Protein AF-A0A8J4BPS3-F1 (afdb_monomer)

Radius of gyration: 31.97 Å; Cα contacts (8 Å, |Δi|>4): 294; chains: 1; bounding box: 113×67×76 Å

Nearest PDB structures (foldseek):
  4ifa-assembly1_A  TM=9.259E-01  e=4.349E-03  Bacillus anthracis str. Ames
  4h0a-assembly2_B  TM=9.304E-01  e=3.229E-02  Staphylococcus aureus subsp. aureus Mu50

Mean predicted aligned error: 18.51 Å

Sequence (335 aa):
MIAAKKLSYRLPGEKDMGQLAKEAGYNWYSLSMNIAFGPRSARELLTLLFCNPGNRDLLFRCTVMDIGVASGEGFFTQVYGCNNKFLCNGCGNPSFLTTNNTPPSSIPNPSPLSLPSSPVLASSPSPQPPPPPSPPRRSPPPSLRPPSPAPPRPSPPSPPKPSPPQRSPPLPRAPPPQRSPPLPKPSPARPSPSSPKPPQRLPPLSPKPPRAPSPPPPQKYTCSSSNASAAAIMECVNAVRLNPALMSDTPCYASVVANITSPPRRPLIVNSNLMATAASHNHLMVSYNSASTQFPGEPGLGDRLMNNSYAFSFAMEQYAYGVKNAYDLIKWWFW

Solvent-accessible surface area (backbone atoms only — not comparable to full-atom values): 22303 Å² total; per-residue (Å²): 83,73,95,72,75,43,93,61,96,59,58,93,93,53,70,50,68,68,54,53,36,46,75,73,70,43,60,66,69,43,76,49,76,46,74,51,71,67,50,91,42,58,45,53,39,33,42,53,38,55,76,31,67,73,48,31,53,62,79,60,35,39,55,35,77,36,61,37,64,52,68,55,98,46,35,39,38,36,38,34,28,17,46,64,90,53,88,46,62,59,48,57,78,85,87,78,74,93,66,96,73,80,77,83,77,80,83,77,80,80,70,84,80,80,74,83,80,73,84,85,74,80,84,71,85,79,80,77,80,77,78,83,79,78,81,78,80,82,72,81,82,79,83,83,71,83,79,77,83,77,78,83,77,79,78,81,79,78,79,79,78,82,75,78,85,77,80,75,78,83,76,80,80,79,76,79,85,78,80,78,80,80,80,83,77,82,79,81,82,79,82,80,85,78,80,88,78,81,90,73,81,78,73,81,80,71,80,78,73,78,75,76,77,77,77,77,74,84,76,82,60,53,54,34,78,75,39,56,48,73,67,38,34,54,42,19,51,33,24,40,41,67,39,60,70,84,50,59,88,41,97,60,34,86,84,42,46,71,58,66,59,51,55,55,42,75,67,80,82,90,53,71,46,61,50,52,43,52,54,55,53,50,51,48,30,60,74,68,72,45,88,67,91,59,55,94,92,49,61,52,65,69,53,43,34,49,75,48,74,42,89,71,91,65,83,63,73,86,86,84,79,93,70,71,14,12,32,62,45,46,47,41,73,78,59

Organism: NCBI:txid51714

pLDDT: mean 71.58, std 14.27, range [29.25, 91.0]

Secondary structure (DSSP, 8-state):
-TTTT---SS-TTPPPHHHHHHHTT--EEEEEEEEEE--SSHHHHHHHHHHSHHHHHHHT-TT--EEEEEEETTEEEEEEEEETTS-----S-GGG-----PPPS---------PPPPP----PPPPPPPPPPPPPP-PPPP--PPPPPPPPPPPPPPPPPPPPPPPPPPPPPPPPPPPPPPPPPPPPPPPPPPPPPP-PPPPP-PPPPPPPPPPPP-------SS--SHHHHHHHHHHHHH-GGGGTTSTTGGGTHHHHHSSPPPPPPP-HHHHHHHHHHHHHHHHTTS--S--TTPPPHHHHHHHTT---S-------SS---HHHHHHHHH-

Foldseek 3Di:
DVVVPDDDCDDVPDDHPVVVCVV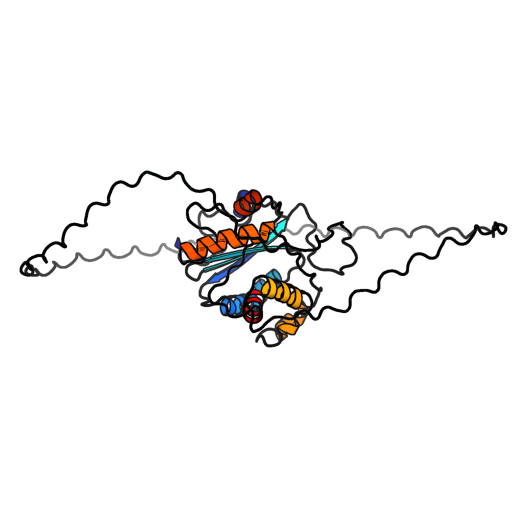VVAAFPDKDKDKDFDDPALLSVCCVLCVDPVSVCQVQPQQFPFKAWFDDPRMIMIMTTDGPVDRRGQADDPPPDPDDDDFDPDDPDDDDDDDPDDDDDDDDDDPDDDDDDDDDDDDDDDDDDDDDDDDDDDDDDDDDDDDDDDDDDDDDDDDDDDDDDDDDDDDDDDDDDDDDDDDDDDDPDDPDPPDDPDPPDPPQQDQDPAAADPVSLLSVLQNCLQPVCLLVPRPCCVVCVVSSVHPGGHRDRDDPLVVVLLVVVVVVCVVVVHDGQDDVVGDHPVVSSVVSVHDDSHDYDDDDPPDRGSSVVVNSVND

Structure (mmCIF, N/CA/C/O backbone):
data_AF-A0A8J4BPS3-F1
#
_entry.id   AF-A0A8J4BPS3-F1
#
loop_
_atom_site.group_PDB
_atom_site.id
_atom_site.type_symbol
_atom_site.label_atom_id
_atom_site.label_alt_id
_atom_site.label_comp_id
_atom_site.label_asym_id
_atom_site.label_entity_id
_atom_site.label_seq_id
_atom_site.pdbx_PDB_ins_code
_atom_site.Cartn_x
_atom_site.Cartn_y
_atom_site.Cartn_z
_atom_site.occupancy
_atom_site.B_iso_or_equiv
_atom_site.auth_seq_id
_atom_site.auth_comp_id
_atom_site.auth_asym_id
_atom_site.auth_atom_id
_atom_site.pdbx_PDB_model_num
ATOM 1 N N . MET A 1 1 ? -14.537 9.745 8.397 1.00 65.00 1 MET A N 1
ATOM 2 C CA . MET A 1 1 ? -15.417 9.149 7.352 1.00 65.00 1 MET A CA 1
ATOM 3 C C . MET A 1 1 ? -16.453 8.178 7.911 1.00 65.00 1 MET A C 1
ATOM 5 O O . MET A 1 1 ? -17.632 8.448 7.729 1.00 65.00 1 MET A O 1
ATOM 9 N N . ILE A 1 2 ? -16.042 7.119 8.623 1.00 76.31 2 ILE A N 1
ATOM 10 C CA . ILE A 1 2 ? -16.939 6.101 9.209 1.00 76.31 2 ILE A CA 1
ATOM 11 C C . ILE A 1 2 ? -18.021 6.726 10.107 1.00 76.31 2 ILE A C 1
ATOM 13 O O . ILE A 1 2 ? -19.205 6.648 9.792 1.00 76.31 2 ILE A O 1
ATOM 17 N N . ALA A 1 3 ? -17.617 7.459 11.152 1.00 81.44 3 ALA A N 1
ATOM 18 C CA . ALA A 1 3 ? -18.553 8.090 12.092 1.00 81.44 3 ALA A CA 1
ATOM 19 C C . ALA A 1 3 ? -19.541 9.061 11.413 1.00 81.44 3 ALA A C 1
ATOM 21 O O . ALA A 1 3 ? -20.697 9.167 11.809 1.00 81.44 3 ALA A O 1
ATOM 22 N N . ALA A 1 4 ? -19.094 9.745 10.357 1.00 76.19 4 ALA A N 1
ATOM 23 C CA . ALA A 1 4 ? -19.905 10.693 9.597 1.00 76.19 4 ALA A CA 1
ATOM 24 C C . ALA A 1 4 ? -20.709 10.044 8.456 1.00 76.19 4 ALA A C 1
ATOM 26 O O . ALA A 1 4 ? -21.451 10.749 7.775 1.00 76.19 4 ALA A O 1
ATOM 27 N N . LYS A 1 5 ? -20.518 8.739 8.198 1.00 81.44 5 LYS A N 1
ATOM 28 C CA . LYS A 1 5 ? -21.085 7.990 7.063 1.00 81.44 5 LYS A CA 1
ATOM 29 C C . LYS A 1 5 ? -20.961 8.735 5.728 1.00 81.44 5 LYS A C 1
ATOM 31 O O . LYS A 1 5 ? -21.883 8.758 4.917 1.00 81.44 5 LYS A O 1
ATOM 36 N N . LYS A 1 6 ? -19.815 9.385 5.514 1.00 77.69 6 LYS A N 1
ATOM 37 C CA . LYS A 1 6 ? -19.578 10.269 4.369 1.00 77.69 6 LYS A CA 1
ATOM 38 C C . LYS A 1 6 ? -18.176 10.062 3.815 1.00 77.69 6 LYS A C 1
ATOM 40 O O . LYS A 1 6 ? -17.198 10.136 4.561 1.00 77.69 6 LYS A O 1
ATOM 45 N N . LEU A 1 7 ? -18.096 9.851 2.502 1.00 75.44 7 LEU A N 1
ATOM 46 C CA . LEU A 1 7 ? -16.843 9.817 1.754 1.00 75.44 7 LEU A CA 1
ATOM 47 C C . LEU A 1 7 ? -16.392 11.261 1.493 1.00 75.44 7 LEU A C 1
ATOM 49 O O . LEU A 1 7 ? -17.089 12.023 0.825 1.00 75.44 7 LEU A O 1
ATOM 53 N N . SER A 1 8 ? -15.268 11.666 2.079 1.00 80.50 8 SER A N 1
ATOM 54 C CA . SER A 1 8 ? -14.693 12.999 1.886 1.00 80.50 8 SER A CA 1
ATOM 55 C C . SER A 1 8 ? -13.197 12.966 2.156 1.00 80.50 8 SER A C 1
ATOM 57 O O . SER A 1 8 ? -12.764 12.322 3.106 1.00 80.50 8 SER A O 1
ATOM 59 N N . TYR A 1 9 ? -12.425 13.721 1.375 1.00 74.88 9 TYR A N 1
ATOM 60 C CA . TYR A 1 9 ? -10.995 13.939 1.623 1.00 74.88 9 TYR A CA 1
ATOM 61 C C . TYR A 1 9 ? -10.732 14.769 2.889 1.00 74.88 9 TYR A C 1
ATOM 63 O O . TYR A 1 9 ? -9.619 14.771 3.405 1.00 74.88 9 TYR A O 1
ATOM 71 N N . ARG A 1 10 ? -11.756 15.486 3.370 1.00 84.00 10 ARG A N 1
ATOM 72 C CA . ARG A 1 10 ? -11.743 16.267 4.610 1.00 84.00 10 ARG A CA 1
ATOM 73 C C . ARG A 1 10 ? -13.169 16.473 5.112 1.00 84.00 10 ARG A C 1
ATOM 75 O O . ARG A 1 10 ? -14.022 16.934 4.347 1.00 84.00 10 ARG A O 1
ATOM 82 N N . LEU A 1 11 ? -13.463 16.141 6.363 1.00 82.94 11 LEU A N 1
ATOM 83 C CA . LEU A 1 11 ? -14.737 16.505 6.990 1.00 82.94 11 LEU A CA 1
ATOM 84 C C . LEU A 1 11 ? -14.635 17.877 7.688 1.00 82.94 11 LEU A C 1
ATOM 86 O O . LEU A 1 11 ? -13.532 18.351 7.972 1.00 82.94 11 LEU A O 1
ATOM 90 N N . PRO A 1 12 ? -15.766 18.560 7.950 1.00 85.44 12 PRO A N 1
ATOM 91 C CA . PRO A 1 12 ? -15.756 19.809 8.709 1.00 85.44 12 PRO A CA 1
ATOM 92 C C . PRO A 1 12 ? -15.066 19.635 10.067 1.00 85.44 12 PRO A C 1
ATOM 94 O O . PRO A 1 12 ? -15.383 18.708 10.806 1.00 85.44 12 PRO A O 1
ATOM 97 N N . GLY A 1 13 ? -14.121 20.523 10.382 1.00 84.75 13 GLY A N 1
ATOM 98 C CA . GLY A 1 13 ? -13.344 20.471 11.626 1.00 84.75 13 GLY A CA 1
ATOM 99 C C . GLY A 1 13 ? -12.171 19.482 11.629 1.00 84.75 13 GLY A C 1
ATOM 100 O O . GLY A 1 13 ? -11.366 19.528 12.554 1.00 84.75 13 GLY A O 1
ATOM 101 N N . GLU A 1 14 ? -12.013 18.635 10.604 1.00 80.62 14 GLU A N 1
ATOM 102 C CA . GLU A 1 14 ? -10.839 17.766 10.485 1.00 80.62 14 GLU A CA 1
ATOM 103 C C . GLU A 1 14 ? -9.612 18.537 9.978 1.00 80.62 14 GLU A C 1
ATOM 105 O O . GLU A 1 14 ? -9.698 19.473 9.161 1.00 80.62 14 GLU A O 1
ATOM 110 N N . LYS A 1 15 ? -8.451 18.088 10.461 1.00 84.25 15 LYS A N 1
ATOM 111 C CA . LYS A 1 15 ? -7.136 18.471 9.946 1.00 84.25 15 LYS A CA 1
ATOM 112 C C . LYS A 1 15 ? -7.018 18.049 8.485 1.00 84.25 15 LYS A C 1
ATOM 114 O O . LYS A 1 15 ? -7.583 17.033 8.080 1.00 84.25 15 LYS A O 1
ATOM 119 N N . ASP A 1 16 ? -6.314 18.837 7.681 1.00 85.75 16 ASP A N 1
ATOM 120 C CA . ASP A 1 16 ? -6.015 18.414 6.313 1.00 85.75 16 ASP A CA 1
ATOM 121 C C . ASP A 1 16 ? -4.964 17.290 6.290 1.00 85.75 16 ASP A C 1
ATOM 123 O O . ASP A 1 16 ? -4.275 17.019 7.274 1.00 85.75 16 ASP A O 1
ATOM 127 N N . MET A 1 17 ? -4.838 16.619 5.145 1.00 82.06 17 MET A N 1
ATOM 128 C CA . MET A 1 17 ? -3.912 15.497 4.967 1.00 82.06 17 MET A CA 1
ATOM 129 C C . MET A 1 17 ? -2.450 15.867 5.276 1.00 82.06 17 MET A C 1
ATOM 131 O O . MET A 1 17 ? -1.711 15.041 5.805 1.00 82.06 17 MET A O 1
ATOM 135 N N . GLY A 1 18 ? -2.027 17.099 4.980 1.00 80.75 18 GLY A N 1
ATOM 136 C CA . GLY A 1 18 ? -0.670 17.565 5.256 1.00 80.75 18 GLY A CA 1
ATOM 137 C C . GLY A 1 18 ? -0.407 17.750 6.750 1.00 80.75 18 GLY A C 1
ATOM 138 O O . GLY A 1 18 ? 0.675 17.408 7.231 1.00 80.75 18 GLY A O 1
ATOM 139 N N . GLN A 1 19 ? -1.403 18.243 7.488 1.00 85.19 19 GLN A N 1
ATOM 140 C CA . GLN A 1 19 ? -1.378 18.339 8.948 1.00 85.19 19 GLN A CA 1
ATOM 141 C C . GLN A 1 19 ? -1.373 16.955 9.605 1.00 85.19 19 GLN A C 1
ATOM 143 O O . GLN A 1 19 ? -0.550 16.715 10.485 1.00 85.19 19 GLN A O 1
ATOM 148 N N . LEU A 1 20 ? -2.221 16.032 9.137 1.00 85.12 20 LEU A N 1
ATOM 149 C CA . LEU A 1 20 ? -2.236 14.643 9.611 1.00 85.12 20 LEU A CA 1
ATOM 150 C C . LEU A 1 20 ? -0.878 13.963 9.389 1.00 85.12 20 LEU A C 1
ATOM 152 O O . LEU A 1 20 ? -0.346 13.327 10.295 1.00 85.12 20 LEU A O 1
ATOM 156 N N . ALA A 1 21 ? -0.279 14.155 8.212 1.00 81.94 21 ALA A N 1
ATOM 157 C CA . ALA A 1 21 ? 1.051 13.644 7.906 1.00 81.94 21 ALA A CA 1
ATOM 158 C C . ALA A 1 21 ? 2.127 14.243 8.827 1.00 81.94 21 ALA A C 1
ATOM 160 O O . ALA A 1 21 ? 2.946 13.507 9.373 1.00 81.94 21 ALA A O 1
ATOM 161 N N . LYS A 1 22 ? 2.101 15.562 9.056 1.00 84.00 22 LYS A N 1
ATOM 162 C CA . LYS A 1 22 ? 3.047 16.240 9.954 1.00 84.00 22 LYS A CA 1
ATOM 163 C C . LYS A 1 22 ? 2.949 15.726 11.393 1.00 84.00 22 LYS A C 1
ATOM 165 O O . LYS A 1 22 ? 3.976 15.541 12.037 1.00 84.00 22 LYS A O 1
ATOM 170 N N . GLU A 1 23 ? 1.740 15.493 11.894 1.00 83.12 23 GLU A N 1
ATOM 171 C CA . GLU A 1 23 ? 1.506 14.971 13.248 1.00 83.12 23 GLU A CA 1
ATOM 172 C C . GLU A 1 23 ? 1.934 13.518 13.408 1.00 83.12 23 GLU A C 1
ATOM 174 O O . GLU A 1 23 ? 2.452 13.148 14.456 1.00 83.12 23 GLU A O 1
ATOM 179 N N . ALA A 1 24 ? 1.817 12.726 12.344 1.00 81.06 24 ALA A N 1
ATOM 180 C CA . ALA A 1 24 ? 2.402 11.393 12.268 1.00 81.06 24 ALA A CA 1
ATOM 181 C C . ALA A 1 24 ? 3.940 11.410 12.104 1.00 81.06 24 ALA A C 1
ATOM 183 O O . ALA A 1 24 ? 4.548 10.363 11.894 1.00 81.06 24 ALA A O 1
ATOM 184 N N . GLY A 1 25 ? 4.582 12.585 12.156 1.00 85.94 25 GLY A N 1
ATOM 185 C CA . GLY A 1 25 ? 6.031 12.741 12.010 1.00 85.94 25 GLY A CA 1
ATOM 186 C C . GLY A 1 25 ? 6.540 12.645 10.567 1.00 85.94 25 GLY A C 1
ATOM 187 O O . GLY A 1 25 ? 7.749 12.553 10.347 1.00 85.94 25 GLY A O 1
ATOM 188 N N . TYR A 1 26 ? 5.656 12.682 9.568 1.00 71.75 26 TYR A N 1
ATOM 189 C CA . TYR A 1 26 ? 6.022 12.567 8.158 1.00 71.75 26 TYR A CA 1
ATOM 190 C C . TYR A 1 26 ? 6.334 13.945 7.555 1.00 71.75 26 TYR A C 1
ATOM 192 O O . TYR A 1 26 ? 5.456 14.792 7.387 1.00 71.75 26 TYR A O 1
ATOM 200 N N . ASN A 1 27 ? 7.606 14.176 7.217 1.00 82.12 27 ASN A N 1
ATOM 201 C CA . ASN A 1 27 ? 8.055 15.384 6.522 1.00 82.12 27 ASN A CA 1
ATOM 202 C C . ASN A 1 27 ? 7.996 15.169 5.004 1.00 82.12 27 ASN A C 1
ATOM 204 O O . ASN A 1 27 ? 8.828 14.454 4.444 1.00 82.12 27 ASN A O 1
ATOM 208 N N . TRP A 1 28 ? 7.020 15.781 4.341 1.00 83.75 28 TRP A N 1
ATOM 209 C CA . TRP A 1 28 ? 6.628 15.415 2.985 1.00 83.75 28 TRP A CA 1
ATOM 210 C C . TRP A 1 28 ? 6.907 16.497 1.942 1.00 83.75 28 TRP A C 1
ATOM 212 O O . TRP A 1 28 ? 6.698 17.684 2.180 1.00 83.75 28 TRP A O 1
ATOM 222 N N . TYR A 1 29 ? 7.341 16.044 0.768 1.00 84.62 29 TYR A N 1
ATOM 223 C CA . TYR A 1 29 ? 7.471 16.820 -0.463 1.00 84.62 29 TYR A CA 1
ATOM 224 C C . TYR A 1 29 ? 6.186 16.771 -1.289 1.00 84.62 29 TYR A C 1
ATOM 226 O O . TYR A 1 29 ? 5.708 17.785 -1.788 1.00 84.62 29 TYR A O 1
ATOM 234 N N . SER A 1 30 ? 5.587 15.582 -1.400 1.00 85.06 30 SER A N 1
ATOM 235 C CA . SER A 1 30 ? 4.302 15.391 -2.070 1.00 85.06 30 SER A CA 1
ATOM 236 C C . SER A 1 30 ? 3.442 14.404 -1.302 1.00 85.06 30 SER A C 1
ATOM 238 O O . SER A 1 30 ? 3.958 13.393 -0.828 1.00 85.06 30 SER A O 1
ATOM 240 N N . LEU A 1 31 ? 2.138 14.666 -1.246 1.00 85.69 31 LEU A N 1
ATOM 241 C CA . LEU A 1 31 ? 1.135 13.748 -0.721 1.00 85.69 31 LEU A CA 1
ATOM 242 C C . LEU A 1 31 ? -0.016 13.607 -1.715 1.00 85.69 31 LEU A C 1
ATOM 244 O O . LEU A 1 31 ? -0.351 14.541 -2.444 1.00 85.69 31 LEU A O 1
ATOM 248 N N . SER A 1 32 ? -0.645 12.443 -1.753 1.00 85.19 32 SER A N 1
ATOM 249 C CA . SER A 1 32 ? -1.859 12.199 -2.535 1.00 85.19 32 SER A CA 1
ATOM 250 C C . SER A 1 32 ? -2.715 11.142 -1.854 1.00 85.19 32 SER A C 1
ATOM 252 O O . SER A 1 32 ? -2.207 10.403 -1.024 1.00 85.19 32 SER A O 1
ATOM 254 N N . MET A 1 33 ? -4.006 11.060 -2.171 1.00 85.44 33 MET A N 1
ATOM 255 C CA . MET A 1 33 ? -4.899 10.100 -1.525 1.00 85.44 33 MET A CA 1
ATOM 256 C C . MET A 1 33 ? -5.967 9.585 -2.492 1.00 85.44 33 MET A C 1
ATOM 258 O O . MET A 1 33 ? -6.498 10.342 -3.299 1.00 85.44 33 MET A O 1
ATOM 262 N N . ASN A 1 34 ? -6.307 8.312 -2.351 1.00 83.12 34 ASN A N 1
ATOM 263 C CA . ASN A 1 34 ? -7.464 7.636 -2.911 1.00 83.12 34 ASN A CA 1
ATOM 264 C C . ASN A 1 34 ? -8.410 7.287 -1.758 1.00 83.12 34 ASN A C 1
ATOM 266 O O . ASN A 1 34 ? -7.965 6.807 -0.719 1.00 83.12 34 ASN A O 1
ATOM 270 N N . ILE A 1 35 ? -9.711 7.504 -1.930 1.00 79.69 35 ILE A N 1
ATOM 271 C CA . ILE A 1 35 ? -10.734 7.046 -0.983 1.00 79.69 35 ILE A CA 1
ATOM 272 C C . ILE A 1 35 ? -11.832 6.309 -1.743 1.00 79.69 35 ILE A C 1
ATOM 274 O O . ILE A 1 35 ? -12.162 6.677 -2.870 1.00 79.69 35 ILE A O 1
ATOM 278 N N . ALA A 1 36 ? -12.410 5.278 -1.136 1.00 77.19 36 ALA A N 1
ATOM 279 C CA . ALA A 1 36 ? -13.527 4.537 -1.711 1.00 77.19 36 ALA A CA 1
ATOM 280 C C . ALA A 1 36 ? -14.506 4.075 -0.627 1.00 77.19 36 ALA A C 1
ATOM 282 O O . ALA A 1 36 ? -14.147 3.942 0.542 1.00 77.19 36 ALA A O 1
ATOM 283 N N . PHE A 1 37 ? -15.751 3.823 -1.028 1.00 82.88 37 PHE A N 1
ATOM 284 C CA . PHE A 1 37 ? -16.784 3.237 -0.180 1.00 82.88 37 PHE A CA 1
ATOM 285 C C . PHE A 1 37 ? -17.583 2.199 -0.964 1.00 82.88 37 PHE A C 1
ATOM 287 O O . PHE A 1 37 ? -17.939 2.450 -2.114 1.00 82.88 37 PHE A O 1
ATOM 294 N N . GLY A 1 38 ? -17.876 1.055 -0.344 1.00 70.25 38 GLY A N 1
ATOM 295 C CA . GLY A 1 38 ? -18.734 0.019 -0.922 1.00 70.25 38 GLY A CA 1
ATOM 296 C C . GLY A 1 38 ? -18.061 -1.227 -1.519 1.00 70.25 38 GLY A C 1
ATOM 297 O O . GLY A 1 38 ? -18.768 -2.233 -1.598 1.00 70.25 38 GLY A O 1
ATOM 298 N N . PRO A 1 39 ? -16.758 -1.252 -1.884 1.00 77.06 39 PRO A N 1
ATOM 299 C CA . PRO A 1 39 ? -16.119 -2.493 -2.302 1.00 77.06 39 PRO A CA 1
ATOM 300 C C . PRO A 1 39 ? -16.255 -3.597 -1.253 1.00 77.06 39 PRO A C 1
ATOM 302 O O . PRO A 1 39 ? -15.916 -3.409 -0.085 1.00 77.06 39 PRO A O 1
ATOM 305 N N . ARG A 1 40 ? -16.738 -4.765 -1.673 1.00 73.88 40 ARG A N 1
ATOM 306 C CA . ARG A 1 40 ? -16.957 -5.940 -0.809 1.00 73.88 40 ARG A CA 1
ATOM 307 C C . ARG A 1 40 ? -15.740 -6.851 -0.731 1.00 73.88 40 ARG A C 1
ATOM 309 O O . ARG A 1 40 ? -15.706 -7.807 0.035 1.00 73.88 40 ARG A O 1
ATOM 316 N N . SER A 1 41 ? -14.746 -6.561 -1.555 1.00 63.25 41 SER A N 1
ATOM 317 C CA . SER A 1 41 ? -13.451 -7.216 -1.603 1.00 63.25 41 SER A CA 1
ATOM 318 C C . SER A 1 41 ? -12.435 -6.185 -2.066 1.00 63.25 41 SER A C 1
ATOM 320 O O . SER A 1 41 ? -12.793 -5.257 -2.798 1.00 63.25 41 SER A O 1
ATOM 322 N N . ALA A 1 42 ? -11.157 -6.342 -1.721 1.00 57.25 42 ALA A N 1
ATOM 323 C CA . ALA A 1 42 ? -10.181 -5.425 -2.309 1.00 57.25 42 ALA A CA 1
ATOM 324 C C . ALA A 1 42 ? -9.956 -5.675 -3.823 1.00 57.25 42 ALA A C 1
ATOM 326 O O . ALA A 1 42 ? -9.447 -4.782 -4.475 1.00 57.25 42 ALA A O 1
ATOM 327 N N . ARG A 1 43 ? -10.431 -6.794 -4.415 1.00 55.66 43 ARG A N 1
ATOM 328 C CA . ARG A 1 43 ? -10.474 -6.960 -5.883 1.00 55.66 43 ARG A CA 1
ATOM 329 C C . ARG A 1 43 ? -11.417 -5.935 -6.498 1.00 55.66 43 ARG A C 1
ATOM 331 O O . ARG A 1 43 ? -11.088 -5.292 -7.483 1.00 55.66 43 ARG A O 1
ATOM 338 N N . GLU A 1 44 ? -12.593 -5.766 -5.903 1.00 65.81 44 GLU A N 1
ATOM 339 C CA . GLU A 1 44 ? -13.552 -4.743 -6.322 1.00 65.81 44 GLU A CA 1
ATOM 340 C C . GLU A 1 44 ? -13.006 -3.328 -6.068 1.00 65.81 44 GLU A C 1
ATOM 342 O O . GLU A 1 44 ? -13.157 -2.454 -6.919 1.00 65.81 44 GLU A O 1
ATOM 347 N N . LEU A 1 45 ? -12.300 -3.115 -4.947 1.00 74.06 45 LEU A N 1
ATOM 348 C CA . LEU A 1 45 ? -11.644 -1.839 -4.637 1.00 74.06 45 LEU A CA 1
ATOM 349 C C . LEU A 1 45 ? -10.578 -1.498 -5.672 1.00 74.06 45 LEU A C 1
ATOM 351 O O . LEU A 1 45 ? -10.581 -0.394 -6.200 1.00 74.06 45 LEU A O 1
ATOM 355 N N . LEU A 1 46 ? -9.657 -2.416 -5.949 1.00 67.44 46 LEU A N 1
ATOM 356 C CA . LEU A 1 46 ? -8.570 -2.175 -6.882 1.00 67.44 46 LEU A CA 1
ATOM 357 C C . LEU A 1 46 ? -9.083 -2.099 -8.304 1.00 67.44 46 LEU A C 1
ATOM 359 O O . LEU A 1 46 ? -8.701 -1.168 -8.994 1.00 67.44 46 LEU A O 1
ATOM 363 N N . THR A 1 47 ? -10.054 -2.920 -8.705 1.00 71.94 47 THR A N 1
ATOM 364 C CA . THR A 1 47 ? -10.751 -2.722 -9.984 1.00 71.94 47 THR A CA 1
ATOM 365 C C . THR A 1 47 ? -11.299 -1.290 -10.083 1.00 71.94 47 THR A C 1
ATOM 367 O O . THR A 1 47 ? -11.095 -0.632 -11.102 1.00 71.94 47 THR A O 1
ATOM 370 N N . LEU A 1 48 ? -11.906 -0.756 -9.016 1.00 74.00 48 LEU A N 1
ATOM 371 C CA . LEU A 1 48 ? -12.422 0.617 -8.966 1.00 74.00 48 LEU A CA 1
ATOM 372 C C . LEU A 1 48 ? -11.310 1.681 -9.009 1.00 74.00 48 LEU A C 1
ATOM 374 O O . LEU A 1 48 ? -11.413 2.648 -9.765 1.00 74.00 48 LEU A O 1
ATOM 378 N N . LEU A 1 49 ? -10.240 1.521 -8.226 1.00 76.88 49 LEU A N 1
ATOM 379 C CA . LEU A 1 49 ? -9.107 2.454 -8.195 1.00 76.88 49 LEU A CA 1
ATOM 380 C C . LEU A 1 49 ? -8.306 2.423 -9.498 1.00 76.88 49 LEU A C 1
ATOM 382 O O . LEU A 1 49 ? -7.782 3.429 -9.948 1.00 76.88 49 LEU A O 1
ATOM 386 N N . PHE A 1 50 ? -8.223 1.274 -10.133 1.00 70.69 50 PHE A N 1
ATOM 387 C CA . PHE A 1 50 ? -7.349 1.050 -11.263 1.00 70.69 50 PHE A CA 1
ATOM 388 C C . PHE A 1 50 ? -8.012 1.367 -12.601 1.00 70.69 50 PHE A C 1
ATOM 390 O O . PHE A 1 50 ? -7.381 1.913 -13.509 1.00 70.69 50 PHE A O 1
ATOM 397 N N . CYS A 1 51 ? -9.309 1.073 -12.721 1.00 75.81 51 CYS A N 1
ATOM 398 C CA . CYS A 1 51 ? -10.096 1.490 -13.879 1.00 75.81 51 CYS A CA 1
ATOM 399 C C . CYS A 1 51 ? -10.376 3.001 -13.868 1.00 75.81 51 CYS A C 1
ATOM 401 O O . CYS A 1 51 ? -10.797 3.548 -14.885 1.00 75.81 51 CYS A O 1
ATOM 403 N N . ASN A 1 52 ? -10.118 3.691 -12.750 1.00 79.12 52 ASN A N 1
ATOM 404 C CA . ASN A 1 52 ? -10.175 5.144 -12.661 1.00 79.12 52 ASN A CA 1
ATOM 405 C C . ASN A 1 52 ? -8.799 5.767 -12.992 1.00 79.12 52 ASN A C 1
ATOM 407 O O . ASN A 1 52 ? -7.841 5.543 -12.251 1.00 79.12 52 ASN A O 1
ATOM 411 N N . PRO A 1 53 ? -8.674 6.588 -14.053 1.00 78.06 53 PRO A N 1
ATOM 412 C CA . PRO A 1 53 ? -7.387 7.153 -14.463 1.00 78.06 53 PRO A CA 1
ATOM 413 C C . PRO A 1 53 ? -6.668 7.969 -13.380 1.00 78.06 53 PRO A C 1
ATOM 415 O O . PRO A 1 53 ? -5.462 7.820 -13.223 1.00 78.06 53 PRO A O 1
ATOM 418 N 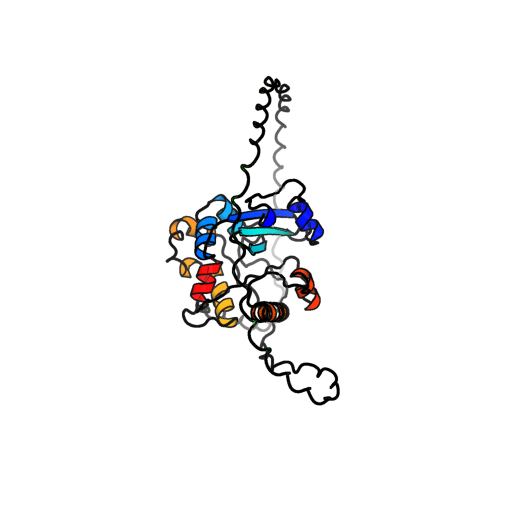N . GLY A 1 54 ? -7.385 8.787 -12.600 1.00 77.38 54 GLY A N 1
ATOM 419 C CA . GLY A 1 54 ? -6.770 9.628 -11.564 1.00 77.38 54 GLY A CA 1
ATOM 420 C C . GLY A 1 54 ? -6.188 8.810 -10.411 1.00 77.38 54 GLY A C 1
ATOM 421 O O . GLY A 1 54 ? -5.066 9.051 -9.971 1.00 77.38 54 GLY A O 1
ATOM 422 N N . ASN A 1 55 ? -6.923 7.791 -9.973 1.00 81.00 55 ASN A N 1
ATOM 423 C CA . ASN A 1 55 ? -6.473 6.869 -8.933 1.00 81.00 55 ASN A CA 1
ATOM 424 C C . ASN A 1 55 ? -5.324 5.969 -9.435 1.00 81.00 55 ASN A C 1
ATOM 426 O O . ASN A 1 55 ? -4.365 5.722 -8.700 1.00 81.00 55 ASN A O 1
ATOM 430 N N . ARG A 1 56 ? -5.376 5.530 -10.700 1.00 83.69 56 ARG A N 1
ATOM 431 C CA . ARG A 1 56 ? -4.303 4.775 -11.364 1.00 83.69 56 ARG A CA 1
ATOM 432 C C . ARG A 1 56 ? -3.015 5.581 -11.484 1.00 83.69 56 ARG A C 1
ATOM 434 O O . ARG A 1 56 ? -1.942 5.056 -11.200 1.00 83.69 56 ARG A O 1
ATOM 441 N N . ASP A 1 57 ? -3.101 6.849 -11.866 1.00 82.75 57 ASP A N 1
ATOM 442 C CA . ASP A 1 57 ? -1.927 7.718 -11.962 1.00 82.75 57 ASP A CA 1
ATOM 443 C C . ASP A 1 57 ? -1.213 7.862 -10.618 1.00 82.75 57 ASP A C 1
ATOM 445 O O . ASP A 1 57 ? 0.004 8.019 -10.595 1.00 82.75 57 ASP A O 1
ATOM 449 N N . LEU A 1 58 ? -1.946 7.785 -9.503 1.00 81.44 58 LEU A N 1
ATOM 450 C CA . LEU A 1 58 ? -1.369 7.751 -8.160 1.00 81.44 58 LEU A CA 1
ATOM 451 C C . LEU A 1 58 ? -0.702 6.409 -7.842 1.00 81.44 58 LEU A C 1
ATOM 453 O O . LEU A 1 58 ? 0.424 6.411 -7.349 1.00 81.44 58 LEU A O 1
ATOM 457 N N . LEU A 1 59 ? -1.337 5.285 -8.197 1.00 79.06 59 LEU A N 1
ATOM 458 C CA . LEU A 1 59 ? -0.783 3.933 -8.019 1.00 79.06 59 LEU A CA 1
ATOM 459 C C . LEU A 1 59 ? 0.572 3.737 -8.719 1.00 79.06 59 LEU A C 1
ATOM 461 O O . LEU A 1 59 ? 1.420 3.005 -8.209 1.00 79.06 59 LEU A O 1
ATOM 465 N N . PHE A 1 60 ? 0.794 4.392 -9.863 1.00 79.69 60 PHE A N 1
ATOM 466 C CA . PHE A 1 60 ? 1.999 4.199 -10.686 1.00 79.69 60 PHE A CA 1
ATOM 467 C C . PHE A 1 60 ? 2.934 5.407 -10.748 1.00 79.69 60 PHE A C 1
ATOM 469 O O . PHE A 1 60 ? 3.906 5.391 -11.517 1.00 79.69 60 PHE A O 1
ATOM 476 N N . ARG A 1 61 ? 2.685 6.450 -9.950 1.00 82.81 61 ARG A N 1
ATOM 477 C CA . ARG A 1 61 ? 3.462 7.688 -10.036 1.00 82.81 61 ARG A CA 1
ATOM 478 C C . ARG A 1 61 ? 4.932 7.457 -9.687 1.00 82.81 61 ARG A C 1
ATOM 480 O O . ARG A 1 61 ? 5.276 6.822 -8.701 1.00 82.81 61 ARG A O 1
ATOM 487 N N . CYS A 1 62 ? 5.822 8.053 -10.469 1.00 83.12 62 CYS A N 1
ATOM 488 C CA . CYS A 1 62 ? 7.265 8.010 -10.225 1.00 83.12 62 CYS A CA 1
ATOM 489 C C . CYS A 1 62 ? 7.710 8.775 -8.984 1.00 83.12 62 CYS A C 1
ATOM 491 O O . CYS A 1 62 ? 8.723 8.448 -8.373 1.00 83.12 62 CYS A O 1
ATOM 493 N N . THR A 1 63 ? 6.961 9.819 -8.647 1.00 80.56 63 THR A N 1
ATOM 494 C CA . THR A 1 63 ? 7.293 10.746 -7.569 1.00 80.56 63 THR A CA 1
ATOM 495 C C . THR A 1 63 ? 6.798 10.271 -6.217 1.00 80.56 63 THR A C 1
ATOM 497 O O . THR A 1 63 ? 6.981 10.989 -5.246 1.00 80.56 63 THR A O 1
ATOM 500 N N . VAL A 1 64 ? 6.146 9.110 -6.140 1.00 78.62 64 VAL A N 1
ATOM 501 C CA . VAL A 1 64 ? 5.772 8.504 -4.866 1.00 78.62 64 VAL A CA 1
ATOM 502 C C . VAL A 1 64 ? 6.664 7.294 -4.650 1.00 78.62 64 VAL A C 1
ATOM 504 O O . VAL A 1 64 ? 6.865 6.473 -5.543 1.00 78.62 64 VAL A O 1
ATOM 507 N N . MET A 1 65 ? 7.260 7.228 -3.471 1.00 77.12 65 MET A N 1
ATOM 508 C CA . MET A 1 65 ? 8.009 6.055 -3.012 1.00 77.12 65 MET A CA 1
ATOM 509 C C . MET A 1 65 ? 7.290 5.344 -1.869 1.00 77.12 65 MET A C 1
ATOM 511 O O . MET A 1 65 ? 7.606 4.200 -1.549 1.00 77.12 65 MET A O 1
ATOM 515 N N . ASP A 1 66 ? 6.288 6.027 -1.325 1.00 73.00 66 ASP A N 1
ATOM 516 C CA . ASP A 1 66 ? 5.634 5.738 -0.072 1.00 73.00 66 ASP A CA 1
ATOM 517 C C . ASP A 1 66 ? 4.124 5.627 -0.329 1.00 73.00 66 ASP A C 1
ATOM 519 O O . ASP A 1 66 ? 3.566 6.405 -1.107 1.00 73.00 66 ASP A O 1
ATOM 523 N N . ILE A 1 67 ? 3.446 4.669 0.300 1.00 78.69 67 ILE A N 1
ATOM 524 C CA . ILE A 1 67 ? 1.996 4.462 0.162 1.00 78.69 67 ILE A CA 1
ATOM 525 C C . ILE A 1 67 ? 1.416 3.852 1.441 1.00 78.69 67 ILE A C 1
ATOM 527 O O . ILE A 1 67 ? 1.902 2.815 1.842 1.00 78.69 67 ILE A O 1
ATOM 531 N N . GLY A 1 68 ? 0.404 4.446 2.082 1.00 74.12 68 GLY A N 1
ATOM 532 C CA . GLY A 1 68 ? -0.345 3.969 3.258 1.00 74.12 68 GLY A CA 1
ATOM 533 C C . GLY A 1 68 ? -1.762 3.501 2.893 1.00 74.12 68 GLY A C 1
ATOM 534 O O . GLY A 1 68 ? -2.361 4.103 2.011 1.00 74.12 68 GLY A O 1
ATOM 535 N N . VAL A 1 69 ? -2.339 2.484 3.551 1.00 74.12 69 VAL A N 1
ATOM 536 C CA . VAL A 1 69 ? -3.746 2.056 3.335 1.00 74.12 69 VAL A CA 1
ATOM 537 C C . VAL A 1 69 ? -4.468 1.866 4.671 1.00 74.12 69 VAL A C 1
ATOM 539 O O . VAL A 1 69 ? -3.864 1.403 5.630 1.00 74.12 69 VAL A O 1
ATOM 542 N N . ALA A 1 70 ? -5.759 2.194 4.732 1.00 71.94 70 ALA A N 1
ATOM 543 C CA . ALA A 1 70 ? -6.650 1.867 5.845 1.00 71.94 70 ALA A CA 1
ATOM 544 C C . ALA A 1 70 ? -8.043 1.470 5.330 1.00 71.94 70 ALA A C 1
ATOM 546 O O . ALA A 1 70 ? -8.492 1.967 4.293 1.00 71.94 70 ALA A O 1
ATOM 547 N N . SER A 1 71 ? -8.751 0.609 6.066 1.00 77.06 71 SER A N 1
ATOM 548 C CA . SER A 1 71 ? -10.133 0.225 5.750 1.00 77.06 71 SER A CA 1
ATOM 549 C C . SER A 1 71 ? -10.973 -0.048 6.996 1.00 77.06 71 SER A C 1
ATOM 551 O O . SER A 1 71 ? -10.445 -0.550 7.984 1.00 77.06 71 SER A O 1
ATOM 553 N N . GLY A 1 72 ? -12.281 0.203 6.930 1.00 71.69 72 GLY A N 1
ATOM 554 C CA . GLY A 1 72 ? -13.235 -0.131 7.994 1.00 71.69 72 GLY A CA 1
ATOM 555 C C . GLY A 1 72 ? -14.671 0.226 7.609 1.00 71.69 72 GLY A C 1
ATOM 556 O O . GLY A 1 72 ? -14.891 1.219 6.923 1.00 71.69 72 GLY A O 1
ATOM 557 N N . GLU A 1 73 ? -15.651 -0.591 8.006 1.00 79.44 73 GLU A N 1
ATOM 558 C CA . GLU A 1 73 ? -17.084 -0.401 7.685 1.00 79.44 73 GLU A CA 1
ATOM 559 C C . GLU A 1 73 ? -17.373 -0.135 6.189 1.00 79.44 73 GLU A C 1
ATOM 561 O O . GLU A 1 73 ? -18.225 0.674 5.826 1.00 79.44 73 GLU A O 1
ATOM 566 N N . GLY A 1 74 ? -16.626 -0.793 5.297 1.00 70.56 74 GLY A N 1
ATOM 567 C CA . GLY A 1 74 ? -16.753 -0.610 3.847 1.00 70.56 74 GLY A CA 1
ATOM 568 C C . GLY A 1 74 ? -16.133 0.682 3.300 1.00 70.56 74 GLY A C 1
ATOM 569 O O . GLY A 1 74 ? -16.242 0.925 2.100 1.00 70.56 74 GLY A O 1
ATOM 570 N N . PHE A 1 75 ? -15.479 1.494 4.138 1.00 76.06 75 PHE A N 1
ATOM 571 C CA . PHE A 1 75 ? -14.636 2.617 3.724 1.00 76.06 75 PHE A CA 1
ATOM 572 C C . PHE A 1 75 ? -13.194 2.166 3.513 1.00 76.06 75 PHE A C 1
ATOM 574 O O . PHE A 1 75 ? -12.684 1.323 4.250 1.00 76.06 75 PHE A O 1
ATOM 581 N N . PHE A 1 76 ? -12.530 2.790 2.547 1.00 80.88 76 PHE A N 1
ATOM 582 C CA . PHE A 1 76 ? -11.137 2.552 2.195 1.00 80.88 76 PHE A CA 1
ATOM 583 C C . PHE A 1 76 ? -10.420 3.877 1.957 1.00 80.88 76 PHE A C 1
ATOM 585 O O . PHE A 1 76 ? -10.978 4.787 1.341 1.00 80.88 76 PHE A O 1
ATOM 592 N N . THR A 1 77 ? -9.169 3.950 2.397 1.00 78.81 77 THR A N 1
ATOM 593 C CA . THR A 1 77 ? -8.270 5.090 2.212 1.00 78.81 77 THR A CA 1
ATOM 594 C C . THR A 1 77 ? -6.904 4.575 1.784 1.00 78.81 77 THR A C 1
ATOM 596 O O . THR A 1 77 ? -6.377 3.668 2.412 1.00 78.81 77 THR A O 1
ATOM 599 N N . GLN A 1 78 ? -6.314 5.165 0.753 1.00 84.06 78 GLN A N 1
ATOM 600 C CA . GLN A 1 78 ? -4.957 4.921 0.267 1.00 84.06 78 GLN A CA 1
ATOM 601 C C . GLN A 1 78 ? -4.239 6.271 0.200 1.00 84.06 78 GLN A C 1
ATOM 603 O O . GLN A 1 78 ? -4.716 7.148 -0.497 1.00 84.06 78 GLN A O 1
ATOM 608 N N . VAL A 1 79 ? -3.131 6.484 0.900 1.00 82.56 79 VAL A N 1
ATOM 609 C CA . VAL A 1 79 ? -2.345 7.732 0.880 1.00 82.56 79 VAL A CA 1
ATOM 610 C C . VAL A 1 79 ? -1.011 7.450 0.202 1.00 82.56 79 VAL A C 1
ATOM 612 O O . VAL A 1 79 ? -0.423 6.425 0.478 1.00 82.56 79 VAL A O 1
ATOM 615 N N . TYR A 1 80 ? -0.497 8.328 -0.646 1.00 85.69 80 TYR A N 1
ATOM 616 C CA . TYR A 1 80 ? 0.811 8.216 -1.292 1.00 85.69 80 TYR A CA 1
ATOM 617 C C . TYR A 1 80 ? 1.688 9.383 -0.868 1.00 85.69 80 TYR A C 1
ATOM 619 O O . TYR A 1 80 ? 1.180 10.489 -0.680 1.00 85.69 80 TYR A O 1
ATOM 627 N N . GLY A 1 81 ? 2.992 9.153 -0.752 1.00 86.12 81 GLY A N 1
ATOM 628 C CA . GLY A 1 81 ? 3.930 10.130 -0.224 1.00 86.12 81 GLY A CA 1
ATOM 629 C C . GLY A 1 81 ? 5.281 10.165 -0.933 1.00 86.12 81 GLY A C 1
ATOM 630 O O . GLY A 1 81 ? 5.715 9.216 -1.593 1.00 86.12 81 GLY A O 1
ATOM 631 N N . CYS A 1 82 ? 5.945 11.301 -0.767 1.00 87.62 82 CYS A N 1
ATOM 632 C CA . CYS A 1 82 ? 7.370 11.474 -0.978 1.00 87.62 82 CYS A CA 1
ATOM 633 C C . CYS A 1 82 ? 7.947 12.243 0.202 1.00 87.62 82 CYS A C 1
ATOM 635 O O . CYS A 1 82 ? 7.442 13.318 0.525 1.00 87.62 82 CYS A O 1
ATOM 637 N N . ASN A 1 83 ? 9.007 11.734 0.821 1.00 79.81 83 ASN A N 1
ATOM 638 C CA . ASN A 1 83 ? 9.670 12.416 1.926 1.00 79.81 83 ASN A CA 1
ATOM 639 C C . ASN A 1 83 ? 10.603 13.532 1.416 1.00 79.81 83 ASN A C 1
ATOM 641 O O . ASN A 1 83 ? 11.362 13.324 0.474 1.00 79.81 83 ASN A O 1
ATOM 645 N N . ASN A 1 84 ? 10.622 14.687 2.090 1.00 76.88 84 ASN A N 1
ATOM 646 C CA . ASN A 1 84 ? 11.498 15.827 1.764 1.00 76.88 84 ASN A CA 1
ATOM 647 C C . ASN A 1 84 ? 13.004 15.514 1.813 1.00 76.88 84 ASN A C 1
ATOM 649 O O . ASN A 1 84 ? 13.811 16.297 1.317 1.00 76.88 84 ASN A O 1
ATOM 653 N N . LYS A 1 85 ? 13.406 14.400 2.434 1.00 68.62 85 LYS A N 1
ATOM 654 C CA . LYS A 1 85 ? 14.815 14.004 2.564 1.00 68.62 85 LYS A CA 1
ATOM 655 C C . LYS A 1 85 ? 15.368 13.249 1.352 1.00 68.62 85 LYS A C 1
ATOM 657 O O . LYS A 1 85 ? 16.581 13.069 1.279 1.00 68.62 85 LYS A O 1
ATOM 662 N N . PHE A 1 86 ? 14.523 12.816 0.415 1.00 67.00 86 PHE A N 1
ATOM 663 C CA . PHE A 1 86 ? 14.943 12.024 -0.740 1.00 67.00 86 PHE A CA 1
ATOM 664 C C . PHE A 1 86 ? 14.344 12.568 -2.037 1.00 67.00 86 PHE A C 1
ATOM 666 O O . PHE A 1 86 ? 13.195 12.998 -2.079 1.00 67.00 86 PHE A O 1
ATOM 673 N N . LEU A 1 87 ? 15.112 12.502 -3.127 1.00 72.00 87 LEU A N 1
ATOM 674 C CA . LEU A 1 87 ? 14.548 12.660 -4.464 1.00 72.00 87 LEU A CA 1
ATOM 675 C C . LEU A 1 87 ? 13.716 11.415 -4.767 1.00 72.00 87 LEU A C 1
ATOM 677 O O . LEU A 1 87 ? 14.268 10.347 -5.041 1.00 72.00 87 LEU A O 1
ATOM 681 N N . CYS A 1 88 ? 12.393 11.545 -4.706 1.00 76.06 88 CYS A N 1
ATOM 682 C CA . CYS A 1 88 ? 11.503 10.443 -5.036 1.00 76.06 88 CYS A CA 1
ATOM 683 C C . CYS A 1 88 ? 11.495 10.224 -6.538 1.00 76.06 88 CYS A C 1
ATOM 685 O O . CYS A 1 88 ? 10.780 10.890 -7.286 1.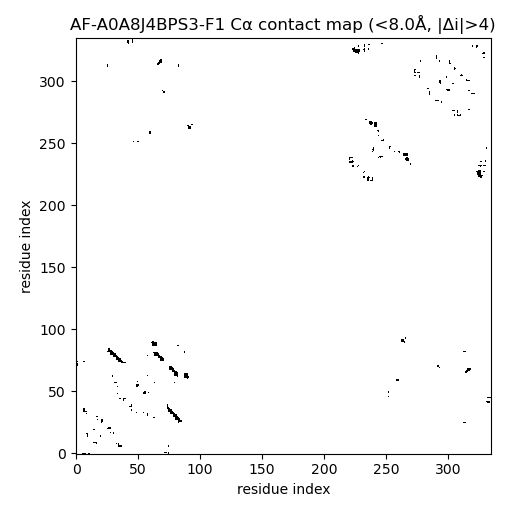00 76.06 88 CYS A O 1
ATOM 687 N N . ASN A 1 89 ? 12.323 9.280 -6.967 1.00 79.06 89 ASN A N 1
ATOM 688 C CA . ASN A 1 89 ? 12.295 8.766 -8.315 1.00 79.06 89 ASN A CA 1
ATOM 689 C C . ASN A 1 89 ? 12.166 7.244 -8.274 1.00 79.06 89 ASN A C 1
ATOM 691 O O . ASN A 1 89 ? 13.136 6.506 -8.437 1.00 79.06 89 ASN A O 1
ATOM 695 N N . GLY A 1 90 ? 10.936 6.767 -8.081 1.00 70.38 90 GLY A N 1
ATOM 696 C CA . GLY A 1 90 ? 10.576 5.352 -8.191 1.00 70.38 90 GLY A CA 1
ATOM 697 C C . GLY A 1 90 ? 10.691 4.795 -9.618 1.00 70.38 90 GLY A C 1
ATOM 698 O O . GLY A 1 90 ? 10.271 3.666 -9.877 1.00 70.38 90 GLY A O 1
ATOM 699 N N . CYS A 1 91 ? 11.226 5.585 -10.551 1.00 78.50 91 CYS A N 1
ATOM 700 C CA . CYS A 1 91 ? 11.222 5.370 -11.984 1.00 78.50 91 CYS A CA 1
ATOM 701 C C . CYS A 1 91 ? 12.623 5.530 -12.592 1.00 78.50 91 CYS A C 1
ATOM 703 O O . CYS A 1 91 ? 13.215 6.600 -12.555 1.00 78.50 91 CYS A O 1
ATOM 705 N N . GLY A 1 92 ? 13.165 4.486 -13.219 1.00 65.31 92 GLY A N 1
ATOM 706 C CA . GLY A 1 92 ? 14.420 4.602 -13.967 1.00 65.31 92 GLY A CA 1
ATOM 707 C C . GLY A 1 92 ? 15.241 3.319 -14.014 1.00 65.31 92 GLY A C 1
ATOM 708 O O . GLY A 1 92 ? 14.948 2.344 -13.322 1.00 65.31 92 GLY A O 1
ATOM 709 N N . ASN A 1 93 ? 16.287 3.331 -14.845 1.00 50.38 93 ASN A N 1
ATOM 710 C CA . ASN A 1 93 ? 17.172 2.184 -15.039 1.00 50.38 93 ASN A CA 1
ATOM 711 C C . ASN A 1 93 ? 17.907 1.793 -13.739 1.00 50.38 93 ASN A C 1
ATOM 713 O O . ASN A 1 93 ? 18.276 2.661 -12.940 1.00 50.38 93 ASN A O 1
ATOM 717 N N . PRO A 1 94 ? 18.169 0.491 -13.513 1.00 53.28 94 PRO A N 1
ATOM 718 C CA . PRO A 1 94 ? 18.805 0.001 -12.294 1.00 53.28 94 PRO A CA 1
ATOM 719 C C . PRO A 1 94 ? 20.230 0.535 -12.026 1.00 53.28 94 PRO A C 1
ATOM 721 O O . PRO A 1 94 ? 20.744 0.386 -10.920 1.00 53.28 94 PRO A O 1
ATOM 724 N N . SER A 1 95 ? 20.856 1.199 -12.997 1.00 43.19 95 SER A N 1
ATOM 725 C CA . SER A 1 95 ? 22.309 1.384 -13.062 1.00 43.19 95 SER A CA 1
ATOM 726 C C . SER A 1 95 ? 22.938 2.445 -12.145 1.00 43.19 95 SER A C 1
ATOM 728 O O . SER A 1 95 ? 24.151 2.592 -12.198 1.00 43.19 95 SER A O 1
ATOM 730 N N . PHE A 1 96 ? 22.187 3.185 -11.317 1.00 43.44 96 PHE A N 1
ATOM 731 C CA . PHE A 1 96 ? 22.747 4.345 -10.586 1.00 43.44 96 PHE A CA 1
ATOM 732 C C . PHE A 1 96 ? 22.543 4.398 -9.064 1.00 43.44 96 PHE A C 1
ATOM 734 O O . PHE A 1 96 ? 22.760 5.443 -8.463 1.00 43.44 96 PHE A O 1
ATOM 741 N N . LEU A 1 97 ? 22.195 3.292 -8.399 1.00 44.12 97 LEU A N 1
ATOM 742 C CA . LEU A 1 97 ? 22.208 3.261 -6.926 1.00 44.12 97 LEU A CA 1
ATOM 743 C C . LEU A 1 97 ? 23.146 2.172 -6.415 1.00 44.12 97 LEU A C 1
ATOM 745 O O . LEU A 1 97 ? 22.718 1.117 -5.956 1.00 44.12 97 LEU A O 1
ATOM 749 N N . THR A 1 98 ? 24.441 2.461 -6.514 1.00 36.19 98 THR A N 1
ATOM 750 C CA . THR A 1 98 ? 25.505 1.813 -5.746 1.00 36.19 98 THR A CA 1
ATOM 751 C C . THR A 1 98 ? 25.540 2.465 -4.363 1.00 36.19 98 THR A C 1
ATOM 753 O O . THR A 1 98 ? 26.375 3.317 -4.077 1.00 36.19 98 THR A O 1
ATOM 756 N N . THR A 1 99 ? 24.597 2.114 -3.495 1.00 40.69 99 THR A N 1
ATOM 757 C CA . THR A 1 99 ? 24.795 2.265 -2.051 1.00 40.69 99 THR A CA 1
ATOM 758 C C . THR A 1 99 ? 24.832 0.866 -1.451 1.00 40.69 99 THR A C 1
ATOM 760 O O . THR A 1 99 ? 23.931 0.057 -1.659 1.00 40.69 99 THR A O 1
ATOM 763 N N . ASN A 1 100 ? 25.959 0.563 -0.804 1.00 33.69 100 ASN A N 1
ATOM 764 C CA . ASN A 1 100 ? 26.338 -0.725 -0.229 1.00 33.69 100 ASN A CA 1
ATOM 765 C C . ASN A 1 100 ? 25.308 -1.248 0.782 1.00 33.69 100 ASN A C 1
ATOM 767 O O . ASN A 1 100 ? 25.479 -1.070 1.982 1.00 33.69 100 ASN A O 1
ATOM 771 N N . ASN A 1 101 ? 24.282 -1.946 0.311 1.00 37.44 101 ASN A N 1
ATOM 772 C CA . ASN A 1 101 ? 23.466 -2.812 1.151 1.00 37.44 101 ASN A CA 1
ATOM 773 C C . ASN A 1 101 ? 23.632 -4.247 0.656 1.00 37.44 101 ASN A C 1
ATOM 775 O O . ASN A 1 101 ? 22.873 -4.736 -0.179 1.00 37.44 101 ASN A O 1
ATOM 779 N N . THR A 1 102 ? 24.680 -4.901 1.154 1.00 30.03 102 THR A N 1
ATOM 780 C CA . THR A 1 102 ? 24.894 -6.342 1.014 1.00 30.03 102 THR A CA 1
ATOM 781 C C . THR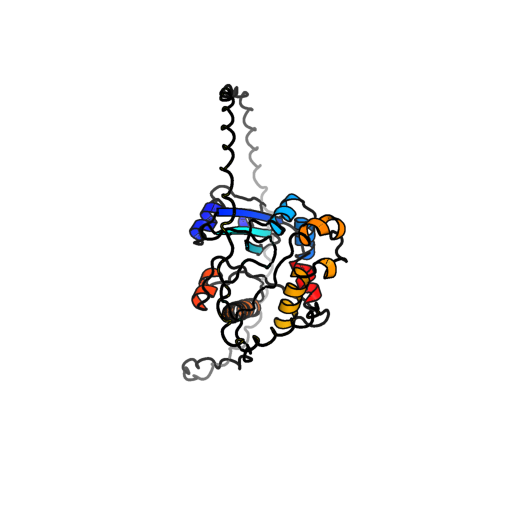 A 1 102 ? 23.729 -7.072 1.695 1.00 30.03 102 THR A C 1
ATOM 783 O O . THR A 1 102 ? 23.515 -6.858 2.890 1.00 30.03 102 THR A O 1
ATOM 786 N N . PRO A 1 103 ? 22.959 -7.920 0.993 1.00 34.22 103 PRO A N 1
ATOM 787 C CA . PRO A 1 103 ? 21.938 -8.741 1.635 1.00 34.22 103 PRO A CA 1
ATOM 788 C C . PRO A 1 103 ? 22.620 -9.748 2.575 1.00 34.22 103 PRO A C 1
ATOM 790 O O . PRO A 1 103 ? 23.568 -10.410 2.139 1.00 34.22 103 PRO A O 1
ATOM 793 N N . PRO A 1 104 ? 22.175 -9.914 3.833 1.00 32.91 104 PRO A N 1
ATOM 794 C CA . PRO A 1 104 ? 22.675 -10.996 4.665 1.00 32.91 104 PRO A CA 1
ATOM 795 C C . PRO A 1 104 ? 22.264 -12.333 4.035 1.00 32.91 104 PRO A C 1
ATOM 797 O O . PRO A 1 104 ? 21.085 -12.606 3.807 1.00 32.91 104 PRO A O 1
ATOM 800 N N . SER A 1 105 ? 23.264 -13.152 3.711 1.00 31.66 105 SER A N 1
ATOM 801 C CA . SER A 1 105 ? 23.060 -14.552 3.344 1.00 31.66 105 SER A CA 1
ATOM 802 C C . SER A 1 105 ? 22.594 -15.332 4.573 1.00 31.66 105 SER A C 1
ATOM 804 O O . SER A 1 105 ? 23.072 -15.086 5.678 1.00 31.66 105 SER A O 1
ATOM 806 N N . SER A 1 106 ? 21.683 -16.285 4.349 1.00 31.59 106 SER A N 1
ATOM 807 C CA . SER A 1 106 ? 21.072 -17.204 5.326 1.00 31.59 106 SER A CA 1
ATOM 808 C C . SER A 1 106 ? 20.247 -16.548 6.444 1.00 31.59 106 SER A C 1
ATOM 810 O O . SER A 1 106 ? 20.769 -16.079 7.449 1.00 31.59 106 SER A O 1
ATOM 812 N N . ILE A 1 107 ? 18.920 -16.594 6.281 1.00 34.66 107 ILE A N 1
ATOM 813 C CA . ILE A 1 107 ? 17.944 -16.356 7.350 1.00 34.66 107 ILE A CA 1
ATOM 814 C C . ILE A 1 107 ? 17.890 -17.636 8.204 1.00 34.66 107 ILE A C 1
ATOM 816 O O . ILE A 1 107 ? 17.471 -18.671 7.679 1.00 34.66 107 ILE A O 1
ATOM 820 N N . PRO A 1 108 ? 18.298 -17.624 9.485 1.00 29.25 108 PRO A N 1
ATOM 821 C CA . PRO A 1 108 ? 17.977 -18.719 10.386 1.00 29.25 108 PRO A CA 1
ATOM 822 C C . PRO A 1 108 ? 16.461 -18.754 10.606 1.00 29.25 108 PRO A C 1
ATOM 824 O O . PRO A 1 108 ? 15.836 -17.734 10.894 1.00 29.25 108 PRO A O 1
ATOM 827 N N . ASN A 1 109 ? 15.874 -19.940 10.449 1.00 32.66 109 ASN A N 1
ATOM 828 C CA . ASN A 1 109 ? 14.502 -20.224 10.854 1.00 32.66 109 ASN A CA 1
ATOM 829 C C . ASN A 1 109 ? 14.366 -19.873 12.350 1.00 32.66 109 ASN A C 1
ATOM 831 O O . ASN A 1 109 ? 15.104 -20.458 13.148 1.00 32.66 109 ASN A O 1
ATOM 835 N N . PRO A 1 110 ? 13.516 -18.913 12.759 1.00 33.41 110 PRO A N 1
ATOM 836 C CA . PRO A 1 110 ? 13.390 -18.579 14.167 1.00 33.41 110 PRO A CA 1
ATOM 837 C C . PRO A 1 110 ? 12.737 -19.758 14.891 1.00 33.41 110 PRO A C 1
ATOM 839 O O . PRO A 1 110 ? 11.557 -20.051 14.698 1.00 33.41 110 PRO A O 1
ATOM 842 N N . SER A 1 111 ? 13.519 -20.443 15.726 1.00 35.56 111 SER A N 1
ATOM 843 C CA . SER A 1 111 ? 12.976 -21.306 16.772 1.00 35.56 111 SER A CA 1
ATOM 844 C C . SER A 1 111 ? 11.965 -20.507 17.606 1.00 35.56 111 SER A C 1
ATOM 846 O O . SER A 1 111 ? 12.182 -19.310 17.826 1.00 35.56 111 SER A O 1
ATOM 848 N N . PRO A 1 112 ? 10.868 -21.131 18.067 1.00 32.84 112 PRO A N 1
ATOM 849 C CA . PRO A 1 112 ? 9.855 -20.450 18.864 1.00 32.84 112 PRO A CA 1
ATOM 850 C C . PRO A 1 112 ? 10.512 -19.784 20.076 1.00 32.84 112 PRO A C 1
ATOM 852 O O . PRO A 1 112 ? 11.189 -20.447 20.862 1.00 32.84 112 PRO A O 1
ATOM 855 N N . LEU A 1 113 ? 10.341 -18.465 20.204 1.00 31.08 113 LEU A N 1
ATOM 856 C CA . LEU A 1 113 ? 10.751 -17.735 21.398 1.00 31.08 113 LEU A CA 1
ATOM 857 C C . LEU A 1 113 ? 9.978 -18.294 22.597 1.00 31.08 113 LEU A C 1
ATOM 859 O O . LEU A 1 113 ? 8.764 -18.117 22.705 1.00 31.08 113 LEU A O 1
ATOM 863 N N . SER A 1 114 ? 10.696 -18.946 23.506 1.00 33.53 114 SER A N 1
ATOM 864 C CA . SER A 1 114 ? 10.219 -19.248 24.850 1.00 33.53 114 SER A CA 1
ATOM 865 C C . SER A 1 114 ? 9.956 -17.928 25.581 1.00 33.53 114 SER A C 1
ATOM 867 O O . SER A 1 114 ? 10.882 -17.164 25.851 1.00 33.53 114 SER A O 1
ATOM 869 N N . LEU A 1 115 ? 8.687 -17.643 25.868 1.00 40.97 115 LEU A N 1
ATOM 870 C CA . LEU A 1 115 ? 8.262 -16.513 26.695 1.00 40.97 115 LEU A CA 1
ATOM 871 C C . LEU A 1 115 ? 8.849 -16.625 28.118 1.00 40.97 115 LEU A C 1
ATOM 873 O O . LEU A 1 115 ? 8.964 -17.739 28.636 1.00 40.97 115 LEU A O 1
ATOM 877 N N . PRO A 1 116 ? 9.168 -15.505 28.794 1.00 34.84 116 PRO A N 1
ATOM 878 C CA . PRO A 1 116 ? 9.433 -15.515 30.225 1.00 34.84 116 PRO A CA 1
ATOM 879 C C . PRO A 1 116 ? 8.156 -15.905 30.980 1.00 34.84 116 PRO A C 1
ATOM 881 O O . PRO A 1 116 ? 7.114 -15.258 30.855 1.00 34.84 116 PRO A O 1
ATOM 884 N N . SER A 1 117 ? 8.251 -16.979 31.763 1.00 35.25 117 SER A N 1
ATOM 885 C CA . SER A 1 117 ? 7.208 -17.441 32.673 1.00 35.25 117 SER A CA 1
ATOM 886 C C . SER A 1 117 ? 6.774 -16.303 33.594 1.00 35.25 117 SER A C 1
ATOM 888 O O . SER A 1 117 ? 7.575 -15.769 34.362 1.00 35.25 117 SER A O 1
ATOM 890 N N . SER A 1 118 ? 5.497 -15.929 33.527 1.00 40.84 118 SER A N 1
ATOM 891 C CA . SER A 1 118 ? 4.881 -15.070 34.539 1.00 40.84 118 SER A CA 1
ATOM 892 C C . SER A 1 118 ? 5.009 -15.722 35.927 1.00 40.84 118 SER A C 1
ATOM 894 O O . SER A 1 118 ? 4.977 -16.953 36.019 1.00 40.84 118 SER A O 1
ATOM 896 N N . PRO A 1 119 ? 5.163 -14.938 37.010 1.00 44.53 119 PRO A N 1
ATOM 897 C CA . PRO A 1 119 ? 5.290 -15.488 38.352 1.00 44.53 119 PRO A CA 1
ATOM 898 C C . PRO A 1 119 ? 4.045 -16.301 38.714 1.00 44.53 119 PRO A C 1
ATOM 900 O O . PRO A 1 119 ? 2.909 -15.845 38.572 1.00 44.53 119 PRO A O 1
ATOM 903 N N . VAL A 1 120 ? 4.296 -17.526 39.170 1.00 39.88 120 VAL A N 1
ATOM 904 C CA . VAL A 1 120 ? 3.302 -18.485 39.647 1.00 39.88 120 VAL A CA 1
ATOM 905 C C . VAL A 1 120 ? 2.600 -17.887 40.866 1.00 39.88 120 VAL A C 1
ATOM 907 O O . VAL A 1 120 ? 3.148 -17.861 41.966 1.00 39.88 120 VAL A O 1
ATOM 910 N N . LEU A 1 121 ? 1.379 -17.394 40.670 1.00 40.44 121 LEU A N 1
ATOM 911 C CA . LEU A 1 121 ? 0.439 -17.156 41.759 1.00 40.44 121 LEU A CA 1
ATOM 912 C C . LEU A 1 121 ? -0.036 -18.522 42.260 1.00 40.44 121 LEU A C 1
ATOM 914 O O . LEU A 1 121 ? -0.614 -19.308 41.508 1.00 40.44 121 LEU A O 1
ATOM 918 N N . ALA A 1 122 ? 0.273 -18.802 43.526 1.00 39.62 122 ALA A N 1
ATOM 919 C CA . ALA A 1 122 ? -0.107 -20.016 44.228 1.00 39.62 122 ALA A CA 1
ATOM 920 C C . ALA A 1 122 ? -1.604 -20.310 44.046 1.00 39.62 122 ALA A C 1
ATOM 922 O O . ALA A 1 122 ? -2.465 -19.459 44.273 1.00 39.62 122 ALA A O 1
ATOM 923 N N . SER A 1 123 ? -1.894 -21.531 43.608 1.00 35.88 123 SER A N 1
ATOM 924 C CA . SER A 1 123 ? -3.239 -22.025 43.352 1.00 35.88 123 SER A CA 1
ATOM 925 C C . SER A 1 123 ? -3.995 -22.217 44.668 1.00 35.88 123 SER A C 1
ATOM 927 O O . SER A 1 123 ? -3.790 -23.202 45.373 1.00 35.88 123 SER A O 1
ATOM 929 N N . SER A 1 124 ? -4.900 -21.292 44.983 1.00 50.53 124 SER A N 1
ATOM 930 C CA . SER A 1 124 ? -6.018 -21.578 45.885 1.00 50.53 124 SER A CA 1
ATOM 931 C C . SER A 1 124 ? -7.025 -22.497 45.178 1.00 50.53 124 SER A C 1
ATOM 933 O O . SER A 1 124 ? -7.259 -22.325 43.976 1.00 50.53 124 SER A O 1
ATOM 935 N N . PRO A 1 125 ? -7.638 -23.467 45.881 1.00 57.00 125 PRO A N 1
ATOM 936 C CA . PRO A 1 125 ? -8.655 -24.336 45.301 1.00 57.00 125 PRO A CA 1
ATOM 937 C C . PRO A 1 125 ? -9.841 -23.506 44.797 1.00 57.00 125 PRO A C 1
ATOM 939 O O . PRO A 1 125 ? -10.372 -22.653 45.510 1.00 57.00 125 PRO A O 1
ATOM 942 N N . SER A 1 126 ? -10.236 -23.749 43.545 1.00 49.06 126 SER A N 1
ATOM 943 C CA . SER A 1 126 ? -11.386 -23.090 42.924 1.00 49.06 126 SER A CA 1
ATOM 944 C C . SER A 1 126 ? -12.675 -23.446 43.676 1.00 49.06 126 SER A C 1
ATOM 946 O O . SER A 1 126 ? -12.955 -24.635 43.845 1.00 49.06 126 SER A O 1
ATOM 948 N N . PRO A 1 127 ? -13.483 -22.460 44.105 1.00 57.28 127 PRO A N 1
ATOM 949 C CA . PRO A 1 127 ? -14.815 -22.723 44.626 1.00 57.28 127 PRO A CA 1
ATOM 950 C C . PRO A 1 127 ? -15.695 -23.317 43.523 1.00 57.28 127 PRO A C 1
ATOM 952 O O . PRO A 1 127 ? -15.733 -22.838 42.389 1.00 57.28 127 PRO A O 1
ATOM 955 N N . GLN A 1 128 ? -16.389 -24.393 43.879 1.00 65.25 128 GLN A N 1
ATOM 956 C CA . GLN A 1 128 ? -17.347 -25.083 43.031 1.00 65.25 128 GLN A CA 1
ATOM 957 C C . GLN A 1 128 ? -18.449 -24.095 42.594 1.00 65.25 128 GLN A C 1
ATOM 959 O O . GLN A 1 128 ? -18.961 -23.356 43.441 1.00 65.25 128 GLN A O 1
ATOM 964 N N . PRO A 1 129 ? -18.809 -24.036 41.299 1.00 65.31 129 PRO A N 1
ATOM 965 C CA . PRO A 1 129 ? -19.835 -23.116 40.830 1.00 65.31 129 PRO A CA 1
ATOM 966 C C . PRO A 1 129 ? -21.180 -23.439 41.500 1.00 65.31 129 PRO A C 1
ATOM 968 O O . PRO A 1 129 ? -21.546 -24.616 41.591 1.00 65.31 129 PRO A O 1
ATOM 971 N N . PRO A 1 130 ? -21.923 -22.423 41.978 1.00 75.88 130 PRO A N 1
ATOM 972 C CA . PRO A 1 130 ? -23.240 -22.637 42.554 1.00 75.88 130 PRO A CA 1
ATOM 973 C C . PRO A 1 130 ? -24.198 -23.223 41.504 1.00 75.88 130 PRO A C 1
ATOM 975 O O . PRO A 1 130 ? -24.054 -22.943 40.308 1.00 75.88 130 PRO A O 1
ATOM 978 N N . PRO A 1 131 ? -25.181 -24.034 41.932 1.00 77.94 131 PRO A N 1
ATOM 979 C CA . PRO A 1 131 ? -26.169 -24.602 41.028 1.00 77.94 131 PRO A CA 1
ATOM 980 C C . PRO A 1 131 ? -26.940 -23.495 40.291 1.00 77.94 131 PRO A C 1
ATOM 982 O O . PRO A 1 131 ? -27.171 -22.419 40.854 1.00 77.94 131 PRO A O 1
ATOM 985 N N . PRO A 1 132 ? -27.348 -23.744 39.034 1.00 69.31 132 PRO A N 1
ATOM 986 C CA . PRO A 1 132 ? -28.085 -22.770 38.245 1.00 69.31 132 PRO A CA 1
ATOM 987 C C . PRO A 1 132 ? -29.398 -22.390 38.951 1.00 69.31 132 PRO A C 1
ATOM 989 O O . PRO A 1 132 ? -30.106 -23.274 39.442 1.00 69.31 132 PRO A O 1
ATOM 992 N N . PRO A 1 133 ? -29.743 -21.091 39.012 1.00 70.81 133 PRO A N 1
ATOM 993 C CA . PRO A 1 133 ? -30.973 -20.642 39.644 1.00 70.81 133 PRO A CA 1
ATOM 994 C C . PRO A 1 133 ? -32.196 -21.175 38.894 1.00 70.81 133 PRO A C 1
ATOM 996 O O . PRO A 1 133 ? -32.240 -21.198 37.661 1.00 70.81 133 PRO A O 1
ATOM 999 N N . SER A 1 134 ? -33.205 -21.583 39.663 1.00 71.69 134 SER A N 1
ATOM 1000 C CA . SER A 1 134 ? -34.501 -22.030 39.159 1.00 71.69 134 SER A CA 1
ATOM 1001 C C . SER A 1 134 ? -35.118 -20.999 38.202 1.00 71.69 134 SER A C 1
ATOM 1003 O O . SER A 1 134 ? -35.019 -19.794 38.456 1.00 71.69 134 SER A O 1
ATOM 1005 N N . PRO A 1 135 ? -35.791 -21.439 37.122 1.00 68.56 135 PRO A N 1
ATOM 1006 C CA . PRO A 1 135 ? -36.404 -20.534 36.162 1.00 68.56 135 PRO A CA 1
ATOM 1007 C C . PRO A 1 135 ? -37.445 -19.636 36.853 1.00 68.56 135 PRO A C 1
ATOM 1009 O O . PRO A 1 135 ? -38.275 -20.136 37.622 1.00 68.56 135 PRO A O 1
ATOM 1012 N N . PRO A 1 136 ? -37.431 -18.316 36.595 1.00 67.62 136 PRO A N 1
ATOM 1013 C CA . PRO A 1 136 ? -38.363 -17.396 37.220 1.00 67.62 136 PRO A CA 1
ATOM 1014 C C . PRO A 1 136 ? -39.802 -17.719 36.806 1.00 67.62 136 PRO A C 1
ATOM 1016 O O . PRO A 1 136 ? -40.122 -17.929 35.632 1.00 67.62 136 PRO A O 1
ATOM 1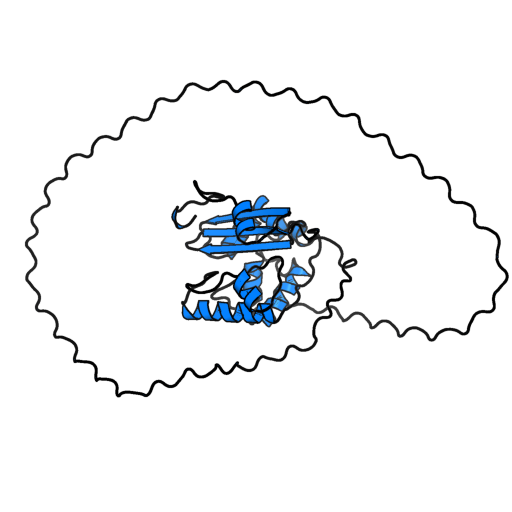019 N N . ARG A 1 137 ? -40.677 -17.753 37.812 1.00 66.12 137 ARG A N 1
ATOM 1020 C CA . ARG A 1 137 ? -42.122 -17.940 37.675 1.00 66.12 137 ARG A CA 1
ATOM 1021 C C . ARG A 1 137 ? -42.667 -16.833 36.768 1.00 66.12 137 ARG A C 1
ATOM 1023 O O . ARG A 1 137 ? -42.488 -15.655 37.061 1.00 66.12 137 ARG A O 1
ATOM 1030 N N . ARG A 1 138 ? -43.302 -17.212 35.653 1.00 57.72 138 ARG A N 1
ATOM 1031 C CA . ARG A 1 138 ? -43.891 -16.270 34.690 1.00 57.72 138 ARG A CA 1
ATOM 1032 C C . ARG A 1 138 ? -44.950 -15.412 35.384 1.00 57.72 138 ARG A C 1
ATOM 1034 O O . ARG A 1 138 ? -45.993 -15.925 35.785 1.00 57.72 138 ARG A O 1
ATOM 1041 N N . SER A 1 139 ? -44.678 -14.119 35.502 1.00 65.62 139 SER A N 1
ATOM 1042 C CA . SER A 1 139 ? -45.680 -13.113 35.846 1.00 65.62 139 SER A CA 1
ATOM 1043 C C . SER A 1 139 ? -46.708 -12.993 34.711 1.00 65.62 139 SER A C 1
ATOM 1045 O O . SER A 1 139 ? -46.330 -13.128 33.542 1.00 65.62 139 SER A O 1
ATOM 1047 N N . PRO A 1 140 ? -47.993 -12.746 35.018 1.00 70.69 140 PRO A N 1
ATOM 1048 C CA . PRO A 1 140 ? -49.006 -12.511 33.998 1.00 70.69 140 PRO A CA 1
ATOM 1049 C C . PRO A 1 140 ? -48.675 -11.252 33.175 1.00 70.69 140 PRO A C 1
ATOM 1051 O O . PRO A 1 140 ? -48.074 -10.310 33.702 1.00 70.69 140 PRO A O 1
ATOM 1054 N N . PRO A 1 141 ? -49.042 -11.230 31.882 1.00 65.50 141 PRO A N 1
ATOM 1055 C CA . PRO A 1 141 ? -48.735 -10.118 30.995 1.00 65.50 141 PRO A CA 1
ATOM 1056 C C . PRO A 1 141 ? -49.451 -8.838 31.460 1.00 65.50 141 PRO A C 1
ATOM 1058 O O . PRO A 1 141 ? -50.627 -8.895 31.830 1.00 65.50 141 PRO A O 1
ATOM 1061 N N . PRO A 1 142 ? -48.776 -7.676 31.439 1.00 63.09 142 PRO A N 1
ATOM 1062 C CA . PRO A 1 142 ? -49.417 -6.408 31.740 1.00 63.09 142 PRO A CA 1
ATOM 1063 C C . PRO A 1 142 ? -50.450 -6.073 30.660 1.00 63.09 142 PRO A C 1
ATOM 1065 O O . PRO A 1 142 ? -50.186 -6.178 29.462 1.00 63.09 142 PRO A O 1
A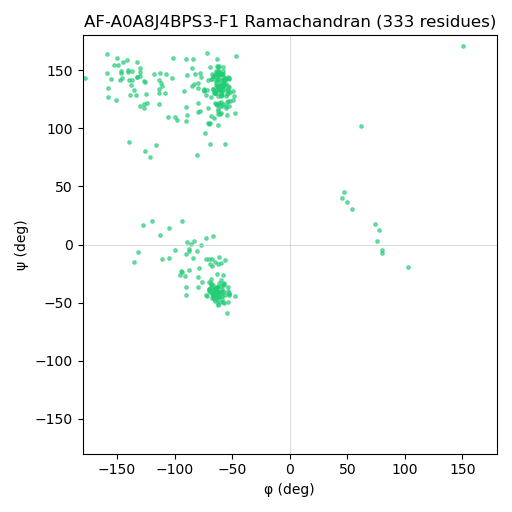TOM 1068 N N . SER A 1 143 ? -51.635 -5.664 31.109 1.00 64.25 143 SER A N 1
ATOM 1069 C CA . SER A 1 143 ? -52.728 -5.219 30.250 1.00 64.25 143 SER A CA 1
ATOM 1070 C C . SER A 1 143 ? -52.291 -3.976 29.466 1.00 64.25 143 SER A C 1
ATOM 1072 O O . SER A 1 143 ? -51.992 -2.932 30.051 1.00 64.25 143 SER A O 1
ATOM 1074 N N . LEU A 1 144 ? -52.194 -4.108 28.142 1.00 55.84 144 LEU A N 1
ATOM 1075 C CA . LEU A 1 144 ? -51.768 -3.044 27.237 1.00 55.84 144 LEU A CA 1
ATOM 1076 C C . LEU A 1 144 ? -52.844 -1.956 27.181 1.00 55.84 144 LEU A C 1
ATOM 1078 O O . LEU A 1 144 ? -53.886 -2.114 26.547 1.00 55.84 144 LEU A O 1
ATOM 1082 N N . ARG A 1 145 ? -52.578 -0.828 27.843 1.00 67.81 145 ARG A N 1
ATOM 1083 C CA . ARG A 1 145 ? -53.358 0.398 27.667 1.00 67.81 145 ARG A CA 1
ATOM 1084 C C . ARG A 1 145 ? -52.980 1.029 26.316 1.00 67.81 145 ARG A C 1
ATOM 1086 O O . ARG A 1 145 ? -51.784 1.126 26.033 1.00 67.81 145 ARG A O 1
ATOM 1093 N N . PRO A 1 146 ? -53.947 1.464 25.488 1.00 69.88 146 PRO A N 1
ATOM 1094 C CA . PRO A 1 146 ? -53.650 2.132 24.224 1.00 69.88 146 PRO A CA 1
ATOM 1095 C C . PRO A 1 146 ? -52.815 3.401 24.464 1.00 69.88 146 PRO A C 1
ATOM 1097 O O . PRO A 1 146 ? -53.137 4.161 25.384 1.00 69.88 146 PRO A O 1
ATOM 1100 N N . PRO A 1 147 ? -51.757 3.653 23.675 1.00 65.62 147 PRO A N 1
ATOM 1101 C CA . PRO A 1 147 ? -50.996 4.889 23.781 1.00 65.62 147 PRO A CA 1
ATOM 1102 C C . PRO A 1 147 ? -51.862 6.081 23.354 1.00 65.62 147 PRO A C 1
ATOM 1104 O O . PRO A 1 147 ? -52.535 6.036 22.322 1.00 65.62 147 PRO A O 1
ATOM 1107 N N . SER A 1 148 ? -51.834 7.152 24.150 1.00 72.69 148 SER A N 1
ATOM 1108 C CA . SER A 1 148 ? -52.451 8.430 23.785 1.00 72.69 148 SER A CA 1
ATOM 1109 C C . SER A 1 148 ? -51.862 8.965 22.473 1.00 72.69 148 SER A C 1
ATOM 1111 O O . SER A 1 148 ? -50.655 8.822 22.248 1.00 72.69 148 SER A O 1
ATOM 1113 N N . PRO A 1 149 ? -52.677 9.609 21.618 1.00 73.81 149 PRO A N 1
ATOM 1114 C CA . PRO A 1 149 ? -52.212 10.181 20.362 1.00 73.81 149 PRO A CA 1
ATOM 1115 C C . PRO A 1 149 ? -51.134 11.240 20.614 1.00 73.81 149 PRO A C 1
ATOM 1117 O O . PRO A 1 149 ? -51.286 12.122 21.461 1.00 73.81 149 PRO A O 1
ATOM 1120 N N . ALA A 1 150 ? -50.030 11.125 19.876 1.00 73.94 150 ALA A N 1
ATOM 1121 C CA . ALA A 1 150 ? -48.926 12.069 19.941 1.00 73.94 150 ALA A CA 1
ATOM 1122 C C . ALA A 1 150 ? -49.380 13.465 19.467 1.00 73.94 150 ALA A C 1
ATOM 1124 O O . ALA A 1 150 ? -50.148 13.559 18.504 1.00 73.94 150 ALA A O 1
ATOM 1125 N N . PRO A 1 151 ? -48.904 14.551 20.104 1.00 77.31 151 PRO A N 1
ATOM 1126 C CA . PRO A 1 151 ? -49.212 15.904 19.664 1.00 77.31 151 PRO A CA 1
ATOM 1127 C C . PRO A 1 151 ? -48.691 16.150 18.235 1.00 77.31 151 PRO A C 1
ATOM 1129 O O . PRO A 1 151 ? -47.648 15.605 17.854 1.00 77.31 151 PRO A O 1
ATOM 1132 N N . PRO A 1 152 ? -49.396 16.968 17.433 1.00 74.00 152 PRO A N 1
ATOM 1133 C CA . PRO A 1 152 ? -49.009 17.256 16.062 1.00 74.00 152 PRO A CA 1
ATOM 1134 C C . PRO A 1 152 ? -47.626 17.908 16.014 1.00 74.00 152 PRO A C 1
ATOM 1136 O O . PRO A 1 152 ? -47.307 18.833 16.763 1.00 74.00 152 PRO A O 1
ATOM 1139 N N . ARG A 1 153 ? -46.791 17.384 15.117 1.00 72.81 153 ARG A N 1
ATOM 1140 C CA . ARG A 1 153 ? -45.418 17.834 14.905 1.00 72.81 153 ARG A CA 1
ATOM 1141 C C . ARG A 1 153 ? -45.438 19.282 14.388 1.00 72.81 153 ARG A C 1
ATOM 1143 O O . ARG A 1 153 ? -46.162 19.542 13.426 1.00 72.81 153 ARG A O 1
ATOM 1150 N N . PRO A 1 154 ? -44.662 20.213 14.971 1.00 72.88 154 PRO A N 1
ATOM 1151 C CA . PRO A 1 154 ? -44.581 21.574 14.458 1.00 72.88 154 PRO A CA 1
ATOM 1152 C C . PRO A 1 154 ? -44.043 21.568 13.025 1.00 72.88 154 PRO A C 1
ATOM 1154 O O . PRO A 1 154 ? -43.109 20.829 12.696 1.00 72.88 154 PRO A O 1
ATOM 1157 N N . SER A 1 155 ? -44.665 22.384 12.176 1.00 76.50 155 SER A N 1
ATOM 1158 C CA . SER A 1 155 ? -44.287 22.546 10.776 1.00 76.50 155 SER A CA 1
ATOM 1159 C C . SER A 1 155 ? -42.822 22.983 10.660 1.00 76.50 155 SER A C 1
ATOM 1161 O O . SER A 1 155 ? -42.378 23.836 11.434 1.00 76.50 155 SER A O 1
ATOM 1163 N N . PRO A 1 156 ? -42.054 22.423 9.710 1.00 78.94 156 PRO A N 1
ATOM 1164 C CA . PRO A 1 156 ? -40.680 22.845 9.487 1.00 78.94 156 PRO A CA 1
ATOM 1165 C C . PRO A 1 156 ? -40.632 24.328 9.077 1.00 78.94 156 PRO A C 1
ATOM 1167 O O . PRO A 1 156 ? -41.509 24.784 8.338 1.00 78.94 156 PRO A O 1
ATOM 1170 N N . PRO A 1 157 ? -39.625 25.089 9.541 1.00 77.44 157 PRO A N 1
ATOM 1171 C CA . PRO A 1 157 ? -39.460 26.484 9.159 1.00 77.44 157 PRO A CA 1
ATOM 1172 C C . PRO A 1 157 ? -39.229 26.607 7.650 1.00 77.44 157 PRO A C 1
ATOM 1174 O O . PRO A 1 157 ? -38.527 25.795 7.042 1.00 77.44 157 PRO A O 1
ATOM 1177 N N . SER A 1 158 ? -39.825 27.641 7.056 1.00 78.06 158 SER A N 1
ATOM 1178 C CA . SER A 1 158 ? -39.682 27.950 5.636 1.00 78.06 158 SER A CA 1
ATOM 1179 C C . SER A 1 158 ? -38.205 28.127 5.249 1.00 78.06 158 SER A C 1
ATOM 1181 O O . SER A 1 158 ? -37.441 28.709 6.027 1.00 78.06 158 SER A O 1
ATOM 1183 N N . PRO A 1 159 ? -37.790 27.678 4.050 1.00 78.62 159 PRO A N 1
ATOM 1184 C CA . PRO A 1 159 ? -36.425 27.865 3.577 1.00 78.62 159 PRO A CA 1
ATOM 1185 C C . PRO A 1 159 ? -36.056 29.356 3.533 1.00 78.62 159 PRO A C 1
ATOM 1187 O O . PRO A 1 159 ? -36.891 30.178 3.135 1.00 78.62 159 PRO A O 1
ATOM 1190 N N . PRO A 1 160 ? -34.818 29.728 3.899 1.00 75.75 160 PRO A N 1
ATOM 1191 C CA . PRO A 1 160 ? -34.357 31.100 3.767 1.00 75.75 160 PRO A CA 1
ATOM 1192 C C . PRO A 1 160 ? -34.388 31.539 2.298 1.00 75.75 160 PRO A C 1
ATOM 1194 O O . PRO A 1 160 ? -34.033 30.788 1.387 1.00 75.75 160 PRO A O 1
ATOM 1197 N N . LYS A 1 161 ? -34.833 32.780 2.084 1.00 74.88 161 LYS A N 1
ATOM 1198 C CA . LYS A 1 161 ? -34.909 33.420 0.767 1.00 74.88 161 LYS A CA 1
ATOM 1199 C C . LYS A 1 161 ? -33.507 33.450 0.127 1.00 74.88 161 LYS A C 1
ATOM 1201 O O . LYS A 1 161 ? -32.556 33.792 0.831 1.00 74.88 161 LYS A O 1
ATOM 1206 N N . PRO A 1 162 ? -33.357 33.135 -1.174 1.00 69.88 162 PRO A N 1
ATOM 1207 C CA . PRO A 1 162 ? -32.062 33.189 -1.843 1.00 69.88 162 PRO A CA 1
ATOM 1208 C C . PRO A 1 162 ? -31.474 34.599 -1.772 1.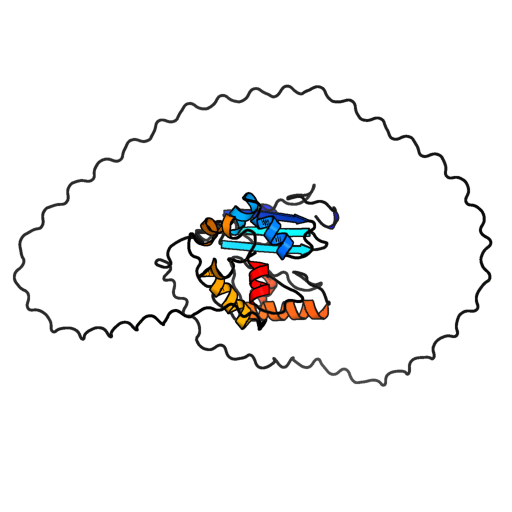00 69.88 162 PRO A C 1
ATOM 1210 O O . PRO A 1 162 ? -32.140 35.574 -2.130 1.00 69.88 162 PRO A O 1
ATOM 1213 N N . SER A 1 163 ? -30.227 34.704 -1.317 1.00 74.25 163 SER A N 1
ATOM 1214 C CA . SER A 1 163 ? -29.481 35.960 -1.352 1.00 74.25 163 SER A CA 1
ATOM 1215 C C . SER A 1 163 ? -29.261 36.410 -2.803 1.00 74.25 163 SER A C 1
ATOM 1217 O O . SER A 1 163 ? -29.021 35.566 -3.672 1.00 74.25 163 SER A O 1
ATOM 1219 N N . PRO A 1 164 ? -29.310 37.724 -3.088 1.00 76.50 164 PRO A N 1
ATOM 1220 C CA . PRO A 1 164 ? -29.009 38.246 -4.414 1.00 76.50 164 PRO A CA 1
ATOM 1221 C C . PRO A 1 164 ? -27.561 37.916 -4.819 1.00 76.50 164 PRO A C 1
ATOM 1223 O O . PRO A 1 164 ? -26.678 37.862 -3.956 1.00 76.50 164 PRO A O 1
ATOM 1226 N N . PRO A 1 165 ? -27.293 37.702 -6.119 1.00 68.88 165 PRO A N 1
ATOM 1227 C CA . PRO A 1 165 ? -25.965 37.347 -6.600 1.00 68.88 165 PRO A CA 1
ATOM 1228 C C . PRO A 1 165 ? -24.967 38.468 -6.290 1.00 68.88 165 PRO A C 1
ATOM 1230 O O . PRO A 1 165 ? -25.082 39.588 -6.793 1.00 68.88 165 PRO A O 1
ATOM 1233 N N . GLN A 1 166 ? -23.970 38.159 -5.458 1.00 67.94 166 GLN A N 1
ATOM 1234 C CA . GLN A 1 166 ? -22.815 39.026 -5.259 1.00 67.94 166 GLN A CA 1
ATOM 1235 C C . GLN A 1 166 ? -22.060 39.149 -6.585 1.00 67.94 166 GLN A C 1
ATOM 1237 O O . GLN A 1 166 ? -21.583 38.157 -7.138 1.00 67.94 166 GLN A O 1
ATOM 1242 N N . ARG A 1 167 ? -21.941 40.382 -7.094 1.00 66.69 167 ARG A N 1
ATOM 1243 C CA . ARG A 1 167 ? -21.040 40.700 -8.204 1.00 66.69 167 ARG A CA 1
ATOM 1244 C C . ARG A 1 167 ? -19.619 40.335 -7.794 1.00 66.69 167 ARG A C 1
ATOM 1246 O O . ARG A 1 167 ? -19.092 40.881 -6.827 1.00 66.69 167 ARG A O 1
ATOM 1253 N N . SER A 1 168 ? -19.013 39.419 -8.539 1.00 67.19 168 SER A N 1
ATOM 1254 C CA . SER A 1 168 ? -17.606 39.079 -8.384 1.00 67.19 168 SER A CA 1
ATOM 1255 C C . SER A 1 168 ? -16.744 40.330 -8.612 1.00 67.19 168 SER A C 1
ATOM 1257 O O . SER A 1 168 ? -17.022 41.093 -9.544 1.00 67.19 168 SER A O 1
ATOM 1259 N N . PRO A 1 169 ? -15.711 40.566 -7.787 1.00 76.69 169 PRO A N 1
ATOM 1260 C CA . PRO A 1 169 ? -14.748 41.623 -8.049 1.00 76.69 169 PRO A CA 1
ATOM 1261 C C . PRO A 1 169 ? -14.029 41.366 -9.387 1.00 76.69 169 PRO A C 1
ATOM 1263 O O . PRO A 1 169 ? -13.827 40.207 -9.762 1.00 76.69 169 PRO A O 1
ATOM 1266 N N . PRO A 1 170 ? -13.655 42.423 -10.128 1.00 70.62 170 PRO A N 1
ATOM 1267 C CA . PRO A 1 170 ? -12.950 42.283 -11.395 1.00 70.62 170 PRO A CA 1
ATOM 1268 C C . PRO A 1 170 ? -11.610 41.566 -11.192 1.00 70.62 170 PRO A C 1
ATOM 1270 O O . PRO A 1 170 ? -10.860 41.880 -10.265 1.00 70.62 170 PRO A O 1
ATOM 1273 N N . LEU A 1 171 ? -11.317 40.599 -12.067 1.00 72.69 171 LEU A N 1
ATOM 1274 C CA . LEU A 1 171 ? -10.052 39.870 -12.048 1.00 72.69 171 LEU A CA 1
ATOM 1275 C C . LEU A 1 171 ? -8.863 40.837 -12.216 1.00 72.69 171 LEU A C 1
ATOM 1277 O O . LEU A 1 171 ? -8.913 41.720 -13.081 1.00 72.69 171 LEU A O 1
ATOM 1281 N N . PRO A 1 172 ? -7.775 40.658 -11.446 1.00 72.25 172 PRO A N 1
ATOM 1282 C CA . PRO A 1 172 ? -6.551 41.415 -11.650 1.00 72.25 172 PRO A CA 1
ATOM 1283 C C . PRO A 1 172 ? -5.984 41.154 -13.052 1.00 72.25 172 PRO A C 1
ATOM 1285 O O . PRO A 1 172 ? -5.952 40.018 -13.528 1.00 72.25 172 PRO A O 1
ATOM 1288 N N . ARG A 1 173 ? -5.545 42.228 -13.721 1.00 71.31 173 ARG A N 1
ATOM 1289 C CA . ARG A 1 173 ? -4.907 42.160 -15.043 1.00 71.31 173 ARG A CA 1
ATOM 1290 C C . ARG A 1 173 ? -3.680 41.252 -14.991 1.00 71.31 173 ARG A C 1
ATOM 1292 O O . ARG A 1 173 ? -2.855 41.368 -14.087 1.00 71.31 173 ARG A O 1
ATOM 1299 N N . ALA A 1 174 ? -3.566 40.389 -15.997 1.00 72.19 174 ALA A N 1
ATOM 1300 C CA . ALA A 1 174 ? -2.418 39.516 -16.174 1.00 72.19 174 ALA A CA 1
ATOM 1301 C C . ALA A 1 174 ? -1.116 40.340 -16.264 1.00 72.19 174 ALA A C 1
ATOM 1303 O O . ALA A 1 174 ? -1.101 41.380 -16.936 1.00 72.19 174 ALA A O 1
ATOM 1304 N N . PRO A 1 175 ? -0.031 39.899 -15.605 1.00 75.62 175 PRO A N 1
ATOM 1305 C CA . PRO A 1 175 ? 1.266 40.541 -15.734 1.00 75.62 175 PRO A CA 1
ATOM 1306 C C . PRO A 1 175 ? 1.787 40.426 -17.178 1.00 75.62 175 PRO A C 1
ATOM 1308 O O . PRO A 1 175 ? 1.476 39.454 -17.874 1.00 75.62 175 PRO A O 1
ATOM 1311 N N . PRO A 1 176 ? 2.574 41.409 -17.647 1.00 76.81 176 PRO A N 1
ATOM 1312 C CA . PRO A 1 176 ? 3.147 41.383 -18.984 1.00 76.81 176 PRO A CA 1
ATOM 1313 C C . PRO A 1 176 ? 4.083 40.174 -19.163 1.00 76.81 176 PRO A C 1
ATOM 1315 O O . PRO A 1 176 ? 4.721 39.740 -18.198 1.00 76.81 176 PRO A O 1
ATOM 1318 N N . PRO A 1 177 ? 4.194 39.634 -20.389 1.00 70.31 177 PRO A N 1
ATOM 1319 C CA . PRO A 1 177 ? 5.044 38.485 -20.671 1.00 70.31 177 PRO A CA 1
ATOM 1320 C C . PRO A 1 177 ? 6.505 38.801 -20.332 1.00 70.31 177 PRO A C 1
ATOM 1322 O O . PRO A 1 177 ? 7.091 39.756 -20.849 1.00 70.31 177 PRO A O 1
ATOM 1325 N N . GLN A 1 178 ? 7.097 37.994 -19.449 1.00 68.94 178 GLN A N 1
ATOM 1326 C CA . GLN A 1 178 ? 8.523 38.066 -19.146 1.00 68.94 178 GLN A CA 1
ATOM 1327 C C . GLN A 1 178 ? 9.333 37.687 -20.391 1.00 68.94 178 GLN A C 1
ATOM 1329 O O . GLN A 1 178 ? 9.079 36.667 -21.032 1.00 68.94 178 GLN A O 1
ATOM 1334 N N . ARG A 1 179 ? 10.314 38.531 -20.734 1.00 67.81 179 ARG A N 1
ATOM 1335 C CA . ARG A 1 179 ? 11.266 38.275 -21.820 1.00 67.81 179 ARG A CA 1
ATOM 1336 C C . ARG A 1 179 ? 12.049 36.997 -21.531 1.00 67.81 179 ARG A C 1
ATOM 1338 O O . ARG A 1 179 ? 12.566 36.818 -20.430 1.00 67.81 179 ARG A O 1
ATOM 1345 N N . SER A 1 180 ? 12.152 36.142 -22.542 1.00 68.12 180 SER A N 1
ATOM 1346 C CA . SER A 1 180 ? 12.946 34.919 -22.501 1.00 68.12 180 SER A CA 1
ATOM 1347 C C . SER A 1 180 ? 14.415 35.222 -22.164 1.00 68.12 180 SER A C 1
ATOM 1349 O O . SER A 1 180 ? 14.954 36.223 -22.651 1.00 68.12 180 SER A O 1
ATOM 1351 N N . PRO A 1 181 ? 15.079 34.378 -21.355 1.00 73.75 181 PRO A N 1
ATOM 1352 C CA . PRO A 1 181 ? 16.499 34.530 -21.071 1.00 73.75 181 PRO A CA 1
ATOM 1353 C C . PRO A 1 181 ? 17.344 34.343 -22.347 1.00 73.75 181 PRO A C 1
ATOM 1355 O O . PRO A 1 181 ? 16.966 33.566 -23.229 1.00 73.75 181 PRO A O 1
ATOM 1358 N N . PRO A 1 182 ? 18.482 35.051 -22.469 1.00 71.88 182 PRO A N 1
ATOM 1359 C CA . PRO A 1 182 ? 19.363 34.944 -23.627 1.00 71.88 182 PRO A CA 1
ATOM 1360 C C . PRO A 1 182 ? 20.000 33.551 -23.725 1.00 71.88 182 PRO A C 1
ATOM 1362 O O . PRO A 1 182 ? 20.334 32.934 -22.712 1.00 71.88 182 PRO A O 1
ATOM 1365 N N . LEU A 1 183 ? 20.188 33.074 -24.962 1.00 70.38 183 LEU A N 1
ATOM 1366 C CA . LEU A 1 183 ? 20.847 31.798 -25.239 1.00 70.38 183 LEU A CA 1
ATOM 1367 C C . LEU A 1 183 ? 22.275 31.760 -24.654 1.00 70.38 183 LEU A C 1
ATOM 1369 O O . LEU A 1 183 ? 23.004 32.754 -24.749 1.00 70.38 183 LEU A O 1
ATOM 1373 N N . PRO A 1 184 ? 22.713 30.609 -24.111 1.00 65.62 184 PRO A N 1
ATOM 1374 C CA . PRO A 1 184 ? 24.085 30.426 -23.657 1.00 65.62 184 PRO A CA 1
ATOM 1375 C C . PRO A 1 184 ? 25.075 30.527 -24.827 1.00 65.62 184 PRO A C 1
ATOM 1377 O O . PRO A 1 184 ? 24.854 29.977 -25.907 1.00 65.62 184 PRO A O 1
ATOM 1380 N N . LYS A 1 185 ? 26.180 31.249 -24.599 1.00 68.75 185 LYS A N 1
ATOM 1381 C CA . LYS A 1 185 ? 27.273 31.416 -25.569 1.00 68.75 185 LYS A CA 1
ATOM 1382 C C . LYS A 1 185 ? 27.954 30.071 -25.883 1.00 68.75 185 LYS A C 1
ATOM 1384 O O . LYS A 1 185 ? 28.095 29.251 -24.974 1.00 68.75 185 LYS A O 1
ATOM 1389 N N . PRO A 1 186 ? 28.443 29.866 -27.122 1.00 62.84 186 PRO A N 1
ATOM 1390 C CA . PRO A 1 186 ? 29.205 28.675 -27.491 1.00 62.84 186 PRO A CA 1
ATOM 1391 C C . PRO A 1 186 ? 30.486 28.551 -26.659 1.00 62.84 186 PRO A C 1
ATOM 1393 O O . PRO A 1 186 ? 31.208 29.533 -26.471 1.00 62.84 186 PRO A O 1
ATOM 1396 N N . SER A 1 187 ? 30.778 27.343 -26.173 1.00 68.69 187 SER A N 1
ATOM 1397 C CA . SER A 1 187 ? 32.040 27.037 -25.495 1.00 68.69 187 SER A CA 1
ATOM 1398 C C . SER A 1 187 ? 33.236 27.141 -26.455 1.00 68.69 187 SER A C 1
ATOM 1400 O O . SER A 1 187 ? 33.107 26.784 -27.628 1.00 68.69 187 SER A O 1
ATOM 1402 N N . PRO A 1 188 ? 34.408 27.601 -25.977 1.00 60.09 188 PRO A N 1
ATOM 1403 C CA . PRO A 1 188 ? 35.603 27.727 -26.801 1.00 60.09 188 PRO A CA 1
ATOM 1404 C C . PRO A 1 188 ? 36.153 26.364 -27.241 1.00 60.09 188 PRO A C 1
ATOM 1406 O O . PRO A 1 188 ? 36.064 25.362 -26.527 1.00 60.09 188 PRO A O 1
ATOM 1409 N N . ALA A 1 189 ? 36.728 26.365 -28.443 1.00 57.34 189 ALA A N 1
ATOM 1410 C CA . ALA A 1 189 ? 37.304 25.209 -29.109 1.00 57.34 189 ALA A CA 1
ATOM 1411 C C . ALA A 1 189 ? 38.419 24.550 -28.282 1.00 57.34 189 ALA A C 1
ATOM 1413 O O . ALA A 1 189 ? 39.279 25.204 -27.692 1.00 57.34 189 ALA A O 1
ATOM 1414 N N . ARG A 1 190 ? 38.386 23.218 -28.278 1.00 57.81 190 ARG A N 1
ATOM 1415 C CA . ARG A 1 190 ? 39.346 22.329 -27.625 1.00 57.81 190 ARG A CA 1
ATOM 1416 C C . ARG A 1 190 ? 40.732 22.477 -28.281 1.00 57.81 190 ARG A C 1
ATOM 1418 O O . ARG A 1 190 ? 40.802 22.385 -29.506 1.00 57.81 190 ARG A O 1
ATOM 1425 N N . PRO A 1 191 ? 41.823 22.668 -27.518 1.00 54.75 191 PRO A N 1
ATOM 1426 C CA . PRO A 1 191 ? 43.163 22.736 -28.090 1.00 54.75 191 PRO A CA 1
ATOM 1427 C C . PRO A 1 191 ? 43.606 21.382 -28.665 1.00 54.75 191 PRO A C 1
ATOM 1429 O O . PRO A 1 191 ? 43.302 20.319 -28.114 1.00 54.75 191 PRO A O 1
ATOM 1432 N N . SER A 1 192 ? 44.320 21.458 -29.790 1.00 61.97 192 SER A N 1
ATOM 1433 C CA . SER A 1 192 ? 44.915 20.335 -30.519 1.00 61.97 192 SER A CA 1
ATOM 1434 C C . SER A 1 192 ? 45.897 19.525 -29.660 1.00 61.97 192 SER A C 1
ATOM 1436 O O . SER A 1 192 ? 46.596 20.100 -28.823 1.00 61.97 192 SER A O 1
ATOM 1438 N N . PRO A 1 193 ? 45.992 18.199 -29.869 1.00 58.38 193 PRO A N 1
ATOM 1439 C CA . PRO A 1 193 ? 46.903 17.344 -29.121 1.00 58.38 193 PRO A CA 1
ATOM 1440 C C . PRO A 1 193 ? 48.361 17.556 -29.549 1.00 58.38 193 PRO A C 1
ATOM 1442 O O . PRO A 1 193 ? 48.699 17.493 -30.730 1.00 58.38 193 PRO A O 1
ATOM 1445 N N . SER A 1 194 ? 49.216 17.783 -28.553 1.00 53.44 194 SER A N 1
ATOM 1446 C CA . SER A 1 194 ? 50.671 17.857 -28.673 1.00 53.44 194 SER A CA 1
ATOM 1447 C C . SER A 1 194 ? 51.301 16.494 -28.999 1.00 53.44 194 SER A C 1
ATOM 1449 O O . SER A 1 194 ? 50.773 15.443 -28.638 1.00 53.44 194 SER A O 1
ATOM 1451 N N . SER A 1 195 ? 52.452 16.564 -29.667 1.00 65.81 195 SER A N 1
ATOM 1452 C CA . SER A 1 195 ? 53.288 15.512 -30.259 1.00 65.81 195 SER A CA 1
ATOM 1453 C C . SER A 1 195 ? 53.596 14.263 -29.400 1.00 65.81 195 SER A C 1
ATOM 1455 O O . SER A 1 195 ? 53.494 14.299 -28.172 1.00 65.81 195 SER A O 1
ATOM 1457 N N . PRO A 1 196 ? 54.039 13.150 -30.032 1.00 57.47 196 PRO A N 1
ATOM 1458 C CA . PRO A 1 196 ? 54.214 11.855 -29.378 1.00 57.47 196 PRO A CA 1
ATOM 1459 C C . PRO A 1 196 ? 55.413 11.838 -28.422 1.00 57.47 196 PRO A C 1
ATOM 1461 O O . PRO A 1 196 ? 56.524 12.236 -28.772 1.00 57.47 196 PRO A O 1
ATOM 1464 N N . LYS A 1 197 ? 55.186 11.315 -27.215 1.00 60.28 197 LYS A N 1
ATOM 1465 C CA . LYS A 1 197 ? 56.216 11.039 -26.206 1.00 60.28 197 LYS A CA 1
ATOM 1466 C C . LYS A 1 197 ? 56.985 9.748 -26.569 1.00 60.28 197 LYS A C 1
ATOM 1468 O O . LYS A 1 197 ? 56.351 8.812 -27.057 1.00 60.28 197 LYS A O 1
ATOM 1473 N N . PRO A 1 198 ? 58.307 9.653 -26.313 1.00 64.69 198 PRO A N 1
ATOM 1474 C CA . PRO A 1 198 ? 59.100 8.455 -26.606 1.00 64.69 198 PRO A CA 1
ATOM 1475 C C . PRO A 1 198 ? 58.614 7.220 -25.826 1.00 64.69 198 PRO A C 1
ATOM 1477 O O . PRO A 1 198 ? 58.062 7.373 -24.729 1.00 64.69 198 PRO A O 1
ATOM 1480 N N . PRO A 1 199 ? 58.846 5.999 -26.346 1.00 55.62 199 PRO A N 1
ATOM 1481 C CA . PRO A 1 199 ? 58.330 4.766 -25.765 1.00 55.62 199 PRO A CA 1
ATOM 1482 C C . PRO A 1 199 ? 58.962 4.500 -24.394 1.00 55.62 199 PRO A C 1
ATOM 1484 O O . PRO A 1 199 ? 60.134 4.143 -24.279 1.00 55.62 199 PRO A O 1
ATOM 1487 N N . GLN A 1 200 ? 58.165 4.662 -23.337 1.00 60.50 200 GLN A N 1
ATOM 1488 C CA . GLN A 1 200 ? 58.506 4.155 -22.014 1.00 60.50 200 GLN A CA 1
ATOM 1489 C C . GLN A 1 200 ? 58.325 2.634 -21.995 1.00 60.50 200 GLN A C 1
ATOM 1491 O O . GLN A 1 200 ? 57.313 2.100 -22.448 1.00 60.50 200 GLN A O 1
ATOM 1496 N N . ARG A 1 201 ? 59.343 1.946 -21.472 1.00 60.28 201 ARG A N 1
ATOM 1497 C CA . ARG A 1 201 ? 59.402 0.494 -21.286 1.00 60.28 201 ARG A CA 1
ATOM 1498 C C . ARG A 1 201 ? 58.190 0.043 -20.462 1.00 60.28 201 ARG A C 1
ATOM 1500 O O . ARG A 1 201 ? 58.015 0.502 -19.335 1.00 60.28 201 ARG A O 1
ATOM 1507 N N . LEU A 1 202 ? 57.353 -0.818 -21.043 1.00 56.06 202 LEU A N 1
ATOM 1508 C CA . LEU A 1 202 ? 56.141 -1.323 -20.398 1.00 56.06 202 LEU A CA 1
ATOM 1509 C C . LEU A 1 202 ? 56.507 -2.057 -19.093 1.00 56.06 202 LEU A C 1
ATOM 1511 O O . LEU A 1 202 ? 57.367 -2.943 -19.130 1.00 56.06 202 LEU A O 1
ATOM 1515 N N . PRO A 1 203 ? 55.886 -1.713 -17.950 1.00 71.06 203 PRO A N 1
ATOM 1516 C CA . PRO A 1 203 ? 56.012 -2.508 -16.738 1.00 71.06 203 PRO A CA 1
ATOM 1517 C C . PRO A 1 203 ? 55.424 -3.914 -16.962 1.00 71.06 203 PRO A C 1
ATOM 1519 O O . PRO A 1 203 ? 54.552 -4.089 -17.819 1.00 71.06 203 PRO A O 1
ATOM 1522 N N . PRO A 1 204 ? 55.903 -4.927 -16.217 1.00 65.31 204 PRO A N 1
ATOM 1523 C CA . PRO A 1 204 ? 55.425 -6.299 -16.339 1.00 65.31 204 PRO A CA 1
ATOM 1524 C C . PRO A 1 204 ? 53.903 -6.364 -16.171 1.00 65.31 204 PRO A C 1
ATOM 1526 O O . PRO A 1 204 ? 53.339 -5.758 -15.259 1.00 65.31 204 PRO A O 1
ATOM 1529 N N . LEU A 1 205 ? 53.261 -7.090 -17.092 1.00 59.81 205 LEU A N 1
ATOM 1530 C CA . LEU A 1 205 ? 51.819 -7.314 -17.154 1.00 59.81 205 LEU A CA 1
ATOM 1531 C C . LEU A 1 205 ? 51.288 -7.711 -15.774 1.00 59.81 205 LEU A C 1
ATOM 1533 O O . LEU A 1 205 ? 51.610 -8.782 -15.259 1.00 59.81 205 LEU A O 1
ATOM 1537 N N . SER A 1 206 ? 50.467 -6.842 -15.183 1.00 71.19 206 SER A N 1
ATOM 1538 C CA . SER A 1 206 ? 49.731 -7.172 -13.969 1.00 71.19 206 SER A CA 1
ATOM 1539 C C . SER A 1 206 ? 48.884 -8.429 -14.208 1.00 71.19 206 SER A C 1
ATOM 1541 O O . SER A 1 206 ? 48.326 -8.585 -15.302 1.00 71.19 206 SER A O 1
ATOM 1543 N N . PRO A 1 207 ? 48.772 -9.330 -13.215 1.00 68.50 207 PRO A N 1
ATOM 1544 C CA . PRO A 1 207 ? 47.953 -10.523 -13.339 1.00 68.50 207 PRO A CA 1
ATOM 1545 C C . PRO A 1 207 ? 46.530 -10.143 -13.750 1.00 68.50 207 PRO A C 1
ATOM 1547 O O . PRO A 1 207 ? 45.913 -9.240 -13.184 1.00 68.50 207 PRO A O 1
ATOM 1550 N N . LYS A 1 208 ? 46.045 -10.828 -14.790 1.00 58.25 208 LYS A N 1
ATOM 1551 C CA . LYS A 1 208 ? 44.716 -10.644 -15.371 1.00 58.25 208 LYS A CA 1
ATOM 1552 C C . LYS A 1 208 ? 43.677 -10.657 -14.240 1.00 58.25 208 LYS A C 1
ATOM 1554 O O . LYS A 1 208 ? 43.644 -11.642 -13.499 1.00 58.25 208 LYS A O 1
ATOM 1559 N N . PRO A 1 209 ? 42.841 -9.611 -14.099 1.00 63.09 209 PRO A N 1
ATOM 1560 C CA . PRO A 1 209 ? 41.799 -9.587 -13.085 1.00 63.09 209 PRO A CA 1
ATOM 1561 C C . PRO A 1 209 ? 40.955 -10.861 -13.193 1.00 63.09 209 PRO A C 1
ATOM 1563 O O . PRO A 1 209 ? 40.622 -11.258 -14.321 1.00 63.09 209 PRO A O 1
ATOM 1566 N N . PRO A 1 210 ? 40.627 -11.523 -12.069 1.00 67.00 210 PRO A N 1
ATOM 1567 C CA . PRO A 1 210 ? 39.749 -12.679 -12.091 1.00 67.00 210 PRO A CA 1
ATOM 1568 C C . PRO A 1 210 ? 38.473 -12.312 -12.847 1.00 67.00 210 PRO A C 1
ATOM 1570 O O . PRO A 1 210 ? 37.891 -11.243 -12.650 1.00 67.00 210 PRO A O 1
ATOM 1573 N N . ARG A 1 211 ? 38.099 -13.183 -13.789 1.00 62.47 211 ARG A N 1
ATOM 1574 C CA . ARG A 1 211 ? 36.932 -13.004 -14.652 1.00 62.47 211 ARG A CA 1
ATOM 1575 C C . ARG A 1 211 ? 35.734 -12.717 -13.750 1.00 62.47 211 ARG A C 1
ATOM 1577 O O . ARG A 1 211 ? 35.470 -13.506 -12.845 1.00 62.47 211 ARG A O 1
ATOM 1584 N N . ALA A 1 212 ? 35.058 -11.589 -13.978 1.00 57.00 212 ALA A N 1
ATOM 1585 C CA . ALA A 1 212 ? 33.866 -11.241 -13.218 1.00 57.00 212 ALA A CA 1
ATOM 1586 C C . ALA A 1 212 ? 32.914 -12.453 -13.211 1.00 57.00 212 ALA A C 1
ATOM 1588 O O . ALA A 1 212 ? 32.725 -13.058 -14.276 1.00 57.00 212 ALA A O 1
ATOM 1589 N N . PRO A 1 213 ? 32.381 -12.851 -12.042 1.00 61.56 213 PRO A N 1
ATOM 1590 C CA . PRO A 1 213 ? 31.476 -13.985 -11.960 1.00 61.56 213 PRO A CA 1
ATOM 1591 C C . PRO A 1 213 ? 30.329 -13.775 -12.946 1.00 61.56 213 PRO A C 1
ATOM 1593 O O . PRO A 1 213 ? 29.781 -12.676 -13.060 1.00 61.56 213 PRO A O 1
ATOM 1596 N N . SER A 1 214 ? 30.018 -14.820 -13.713 1.00 53.41 214 SER A N 1
ATOM 1597 C CA . SER A 1 214 ? 28.904 -14.794 -14.654 1.00 53.41 214 SER A CA 1
ATOM 1598 C C . SER A 1 214 ? 27.629 -14.383 -13.912 1.00 53.41 214 SER A C 1
ATOM 1600 O O . SER A 1 214 ? 27.415 -14.863 -12.795 1.00 53.41 214 SER A O 1
ATOM 1602 N N . PRO A 1 215 ? 26.797 -13.492 -14.486 1.00 49.12 215 PRO A N 1
ATOM 1603 C CA . PRO A 1 215 ? 25.549 -13.106 -13.847 1.00 49.12 215 PRO A CA 1
ATOM 1604 C C . PRO A 1 215 ? 24.727 -14.367 -13.558 1.00 49.12 215 PRO A C 1
ATOM 1606 O O . PRO A 1 215 ? 24.708 -15.278 -14.395 1.00 49.12 215 PRO A O 1
ATOM 1609 N N . PRO A 1 216 ? 24.086 -14.456 -12.379 1.00 48.31 216 PRO A N 1
ATOM 1610 C CA . PRO A 1 216 ? 23.263 -15.606 -12.049 1.00 48.31 216 PRO A CA 1
ATOM 1611 C C . PRO A 1 216 ? 22.202 -15.799 -13.143 1.00 48.31 216 PRO A C 1
ATOM 1613 O O . PRO A 1 216 ? 21.697 -14.806 -13.680 1.00 48.31 216 PRO A O 1
ATOM 1616 N N . PRO A 1 217 ? 21.871 -17.053 -13.504 1.00 52.78 217 PRO A N 1
ATOM 1617 C CA . PRO A 1 217 ? 20.822 -17.317 -14.478 1.00 52.78 217 PRO A CA 1
ATOM 1618 C C . PRO A 1 217 ? 19.530 -16.612 -14.040 1.00 52.78 217 PRO A C 1
ATOM 1620 O O . PRO A 1 217 ? 19.277 -16.525 -12.833 1.00 52.78 217 PRO A O 1
ATOM 1623 N N . PRO A 1 218 ? 18.722 -16.089 -14.984 1.00 56.06 218 PRO A N 1
ATOM 1624 C CA . PRO A 1 218 ? 17.495 -15.380 -14.654 1.00 56.06 218 PRO A CA 1
ATOM 1625 C C . PRO A 1 218 ? 16.626 -16.284 -13.782 1.00 56.06 218 PRO A C 1
ATOM 1627 O O . PRO A 1 218 ? 16.148 -17.328 -14.231 1.00 56.06 218 PRO A O 1
ATOM 1630 N N . GLN A 1 219 ? 16.469 -15.902 -12.514 1.00 56.78 219 GLN A N 1
ATOM 1631 C CA . GLN A 1 219 ? 15.574 -16.597 -11.606 1.00 56.78 219 GLN A CA 1
ATOM 1632 C C . GLN A 1 219 ? 14.174 -16.498 -12.211 1.00 56.78 219 GLN A C 1
ATOM 1634 O O . GLN A 1 219 ? 13.664 -15.401 -12.449 1.00 56.78 219 GLN A O 1
ATOM 1639 N N . LYS A 1 220 ? 13.567 -17.648 -12.519 1.00 63.66 220 LYS A N 1
ATOM 1640 C CA . LYS A 1 220 ? 12.150 -17.716 -12.873 1.00 63.66 220 LYS A CA 1
ATOM 1641 C C . LYS A 1 220 ? 11.371 -17.410 -11.603 1.00 63.66 220 LYS A C 1
ATOM 1643 O O . LYS A 1 220 ? 11.044 -18.319 -10.855 1.00 63.66 220 LYS A O 1
ATOM 1648 N N . TYR A 1 221 ? 11.135 -16.133 -11.337 1.00 65.25 221 TYR A N 1
ATOM 1649 C CA . TYR A 1 221 ? 10.236 -15.734 -10.269 1.00 65.25 221 TYR A CA 1
ATOM 1650 C C . TYR A 1 221 ? 8.845 -16.264 -10.604 1.00 65.25 221 TYR A C 1
ATOM 1652 O O . TYR A 1 221 ? 8.303 -15.958 -11.671 1.00 65.25 221 TYR A O 1
ATOM 1660 N N . THR A 1 222 ? 8.297 -17.095 -9.724 1.00 78.69 222 THR A N 1
ATOM 1661 C CA . THR A 1 222 ? 6.959 -17.657 -9.899 1.00 78.69 222 THR A CA 1
ATOM 1662 C C . THR A 1 222 ? 6.021 -17.112 -8.835 1.00 78.69 222 THR A C 1
ATOM 1664 O O . THR A 1 222 ? 6.418 -16.820 -7.711 1.00 78.69 222 THR A O 1
ATOM 1667 N N . CYS A 1 223 ? 4.752 -16.958 -9.195 1.00 81.56 223 CYS A N 1
ATOM 1668 C CA . CYS A 1 223 ? 3.695 -16.684 -8.237 1.00 81.56 223 CYS A CA 1
ATOM 1669 C C . CYS A 1 223 ? 2.959 -17.984 -7.938 1.00 81.56 223 CYS A C 1
ATOM 1671 O O . CYS A 1 223 ? 2.263 -18.513 -8.803 1.00 81.56 223 CYS A O 1
ATOM 1673 N N . SER A 1 224 ? 3.132 -18.519 -6.729 1.00 81.06 224 SER A N 1
ATOM 1674 C CA . SER A 1 224 ? 2.519 -19.797 -6.363 1.00 81.06 22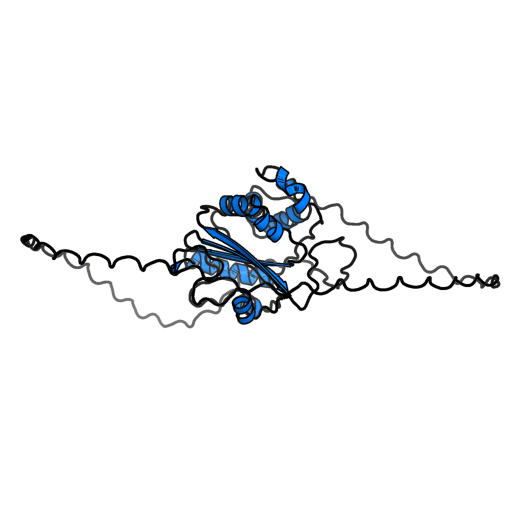4 SER A CA 1
ATOM 1675 C C . SER A 1 224 ? 0.994 -19.694 -6.268 1.00 81.06 224 SER A C 1
ATOM 1677 O O . SER A 1 224 ? 0.470 -18.880 -5.511 1.00 81.06 224 SER A O 1
ATOM 1679 N N . SER A 1 225 ? 0.288 -20.580 -6.972 1.00 82.38 225 SER A N 1
ATOM 1680 C CA . SER A 1 225 ? -1.173 -20.741 -6.912 1.00 82.38 225 SER A CA 1
ATOM 1681 C C . SER A 1 225 ? -1.648 -21.726 -5.834 1.00 82.38 225 SER A C 1
ATOM 1683 O O . SER A 1 225 ? -2.846 -21.959 -5.691 1.00 82.38 225 SER A O 1
ATOM 1685 N N . SER A 1 226 ? -0.736 -22.297 -5.042 1.00 82.62 226 SER A N 1
ATOM 1686 C CA . SER A 1 226 ? -1.056 -23.297 -4.010 1.00 82.62 226 SER A CA 1
ATOM 1687 C C . SER A 1 226 ? -0.421 -23.027 -2.643 1.00 82.62 226 SER A C 1
ATOM 1689 O O . SER A 1 226 ? -0.729 -23.727 -1.683 1.00 82.62 226 SER A O 1
ATOM 1691 N N . ASN A 1 227 ? 0.452 -22.023 -2.527 1.00 76.56 227 ASN A N 1
ATOM 1692 C CA . ASN A 1 227 ? 1.177 -21.709 -1.298 1.00 76.56 227 ASN A CA 1
ATOM 1693 C C . ASN A 1 227 ? 0.933 -20.250 -0.889 1.00 76.56 227 ASN A C 1
ATOM 1695 O O . ASN A 1 227 ? 1.228 -19.338 -1.658 1.00 76.56 227 ASN A O 1
ATOM 1699 N N . ALA A 1 228 ? 0.405 -20.034 0.319 1.00 81.00 228 ALA A N 1
ATOM 1700 C CA . ALA A 1 228 ? 0.152 -18.713 0.909 1.00 81.00 228 ALA A CA 1
ATOM 1701 C C . ALA A 1 228 ? 1.166 -18.325 2.004 1.00 81.00 228 ALA A C 1
ATOM 1703 O O . ALA A 1 228 ? 0.921 -17.410 2.784 1.00 81.00 228 ALA A O 1
ATOM 1704 N N . SER A 1 229 ? 2.290 -19.035 2.117 1.00 82.19 229 SER A N 1
ATOM 1705 C CA . SER A 1 229 ? 3.337 -18.691 3.084 1.00 82.19 229 SER A CA 1
ATOM 1706 C C . SER A 1 229 ? 3.935 -17.309 2.800 1.00 82.19 229 SER A C 1
ATOM 1708 O O . SER A 1 229 ? 4.001 -16.870 1.651 1.00 82.19 229 SER A O 1
ATOM 1710 N N . ALA A 1 230 ? 4.444 -16.641 3.840 1.00 74.81 230 ALA A N 1
ATOM 1711 C CA . ALA A 1 230 ? 5.096 -15.334 3.713 1.00 74.81 230 ALA A CA 1
ATOM 1712 C C . ALA A 1 230 ? 6.232 -15.333 2.668 1.00 74.81 230 ALA A C 1
ATOM 1714 O O . ALA A 1 230 ? 6.387 -14.368 1.923 1.00 74.81 230 ALA A O 1
ATOM 1715 N N . ALA A 1 231 ? 6.983 -16.435 2.563 1.00 81.62 231 ALA A N 1
ATOM 1716 C CA . ALA A 1 231 ? 8.032 -16.596 1.559 1.00 81.62 231 ALA A CA 1
ATOM 1717 C C . ALA A 1 231 ? 7.469 -16.619 0.126 1.00 81.62 231 ALA A C 1
ATOM 1719 O O . ALA A 1 231 ? 7.942 -15.867 -0.725 1.00 81.62 231 ALA A O 1
ATOM 1720 N N . ALA A 1 232 ? 6.422 -17.415 -0.124 1.00 78.75 232 ALA A N 1
ATOM 1721 C CA . ALA A 1 232 ? 5.765 -17.492 -1.431 1.00 78.75 232 ALA A CA 1
ATOM 1722 C C . ALA A 1 232 ? 5.119 -16.156 -1.838 1.00 78.75 232 ALA A C 1
ATOM 1724 O O . ALA A 1 232 ? 5.159 -15.767 -3.005 1.00 78.75 232 ALA A O 1
ATOM 1725 N N . ILE A 1 233 ? 4.559 -15.428 -0.867 1.00 79.50 233 ILE A N 1
ATOM 1726 C CA . ILE A 1 233 ? 4.003 -14.087 -1.070 1.00 79.50 233 ILE A CA 1
ATOM 1727 C C . ILE A 1 233 ? 5.103 -13.120 -1.516 1.00 79.50 233 ILE A C 1
ATOM 1729 O O . ILE A 1 233 ? 4.951 -12.459 -2.540 1.00 79.50 233 ILE A O 1
ATOM 1733 N N . MET A 1 234 ? 6.230 -13.068 -0.799 1.00 84.00 234 MET A N 1
ATOM 1734 C CA . MET A 1 234 ? 7.339 -12.170 -1.141 1.00 84.00 234 MET A CA 1
ATOM 1735 C C . MET A 1 234 ? 7.984 -12.494 -2.491 1.00 84.00 234 MET A C 1
ATOM 1737 O O . MET A 1 234 ? 8.323 -11.575 -3.240 1.00 84.00 234 MET A O 1
ATOM 1741 N N . GLU A 1 235 ? 8.127 -13.777 -2.829 1.00 85.62 235 GLU A N 1
ATOM 1742 C CA . GLU A 1 235 ? 8.589 -14.192 -4.156 1.00 85.62 235 GLU A CA 1
ATOM 1743 C C . GLU A 1 235 ? 7.648 -13.669 -5.246 1.00 85.62 235 GLU A C 1
ATOM 1745 O O . GLU A 1 235 ? 8.098 -13.048 -6.211 1.00 85.62 235 GLU A O 1
ATOM 1750 N N . CYS A 1 236 ? 6.338 -13.826 -5.046 1.00 83.38 236 CYS A N 1
ATOM 1751 C CA . CYS A 1 236 ? 5.329 -13.393 -6.000 1.00 83.38 236 CYS A CA 1
ATOM 1752 C C . CYS A 1 236 ? 5.266 -11.861 -6.160 1.00 83.38 236 CYS A C 1
ATOM 1754 O O . CYS A 1 236 ? 5.201 -11.366 -7.287 1.00 83.38 236 CYS A O 1
ATOM 1756 N N . VAL A 1 237 ? 5.377 -11.088 -5.068 1.00 85.25 237 VAL A N 1
ATOM 1757 C CA . VAL A 1 237 ? 5.493 -9.615 -5.132 1.00 85.25 237 VAL A CA 1
ATOM 1758 C C . VAL A 1 237 ? 6.647 -9.213 -6.047 1.00 85.25 237 VAL A C 1
ATOM 1760 O O . VAL A 1 237 ? 6.493 -8.374 -6.937 1.00 85.25 237 VAL A O 1
ATOM 1763 N N . ASN A 1 238 ? 7.817 -9.817 -5.840 1.00 88.12 238 ASN A N 1
ATOM 1764 C CA . ASN A 1 238 ? 9.005 -9.505 -6.623 1.00 88.12 238 ASN A CA 1
ATOM 1765 C C . ASN A 1 238 ? 8.879 -9.970 -8.079 1.00 88.12 238 ASN A C 1
ATOM 1767 O O . ASN A 1 238 ? 9.313 -9.243 -8.975 1.00 88.12 238 ASN A O 1
ATOM 1771 N N . ALA A 1 239 ? 8.214 -11.103 -8.325 1.00 87.50 239 ALA A N 1
ATOM 1772 C CA . ALA A 1 239 ? 7.895 -11.593 -9.663 1.00 87.50 239 ALA A CA 1
ATOM 1773 C C . ALA A 1 239 ? 7.080 -10.570 -10.465 1.00 87.50 239 ALA A C 1
ATOM 1775 O O . ALA A 1 239 ? 7.462 -10.208 -11.577 1.00 87.50 239 ALA A O 1
ATOM 1776 N N . VAL A 1 240 ? 5.993 -10.055 -9.883 1.00 85.62 240 VAL A N 1
ATOM 1777 C CA . VAL A 1 240 ? 5.090 -9.102 -10.549 1.00 85.62 240 VAL A CA 1
ATOM 1778 C C . VAL A 1 240 ? 5.757 -7.747 -10.771 1.00 85.62 240 VAL A C 1
ATOM 1780 O O . VAL A 1 240 ? 5.562 -7.132 -11.817 1.00 85.62 240 VAL A O 1
ATOM 1783 N N . ARG A 1 241 ? 6.595 -7.286 -9.835 1.00 86.50 241 ARG A N 1
ATOM 1784 C CA . ARG A 1 241 ? 7.360 -6.037 -10.004 1.00 86.50 241 ARG A CA 1
ATOM 1785 C C . ARG A 1 241 ? 8.336 -6.105 -11.180 1.00 86.50 241 ARG A C 1
ATOM 1787 O O . ARG A 1 241 ? 8.517 -5.105 -11.870 1.00 86.50 241 ARG A O 1
ATOM 1794 N N . LEU A 1 242 ? 8.948 -7.268 -11.400 1.00 87.00 242 LEU A N 1
ATOM 1795 C CA . LEU A 1 242 ? 9.865 -7.508 -12.515 1.00 87.00 242 LEU A CA 1
ATOM 1796 C C . LEU A 1 242 ? 9.133 -7.786 -13.831 1.00 87.00 242 LEU A C 1
ATOM 1798 O O . LEU A 1 242 ? 9.597 -7.370 -14.890 1.00 87.00 242 LEU A O 1
ATOM 1802 N N . ASN A 1 243 ? 8.005 -8.494 -13.767 1.00 88.00 243 ASN A N 1
ATOM 1803 C CA . ASN A 1 243 ? 7.210 -8.880 -14.920 1.00 88.00 243 ASN A CA 1
ATOM 1804 C C . ASN A 1 243 ? 5.704 -8.741 -14.630 1.00 88.00 243 ASN A C 1
ATOM 1806 O O . ASN A 1 243 ? 5.046 -9.718 -14.255 1.00 88.00 243 ASN A O 1
ATOM 1810 N N . PRO A 1 244 ? 5.120 -7.554 -14.874 1.00 86.75 244 PRO A N 1
ATOM 1811 C CA . PRO A 1 244 ? 3.694 -7.339 -14.653 1.00 86.75 244 PRO A CA 1
ATOM 1812 C C . PRO A 1 244 ? 2.787 -8.219 -15.530 1.00 86.75 244 PRO A C 1
ATOM 1814 O O . PRO A 1 244 ? 1.612 -8.380 -15.216 1.00 86.75 244 PRO A O 1
ATOM 1817 N N . ALA A 1 245 ? 3.298 -8.819 -16.616 1.00 88.62 245 ALA A N 1
ATOM 1818 C CA . ALA A 1 245 ? 2.523 -9.695 -17.504 1.00 88.62 245 ALA A CA 1
ATOM 1819 C C . ALA A 1 245 ? 2.080 -11.018 -16.869 1.00 88.62 245 ALA A C 1
ATOM 1821 O O . ALA A 1 245 ? 1.166 -11.660 -17.392 1.00 88.62 245 ALA A O 1
ATOM 1822 N N . LEU A 1 246 ? 2.634 -11.379 -15.704 1.00 85.06 246 LEU A N 1
ATOM 1823 C CA . LEU A 1 246 ? 2.114 -12.466 -14.862 1.00 85.06 246 LEU A CA 1
ATOM 1824 C C . LEU A 1 246 ? 0.634 -12.273 -14.473 1.00 85.06 246 LEU A C 1
ATOM 1826 O O . LEU A 1 246 ? -0.011 -13.211 -14.015 1.00 85.06 246 LEU A O 1
ATOM 1830 N N . MET A 1 247 ? 0.101 -11.069 -14.691 1.00 80.31 247 MET A N 1
ATOM 1831 C CA . MET A 1 247 ? -1.223 -10.618 -14.268 1.00 80.31 247 MET A CA 1
ATOM 1832 C C . MET A 1 247 ? -2.113 -10.205 -15.452 1.00 80.31 247 MET A C 1
ATOM 1834 O O . MET A 1 247 ? -3.076 -9.449 -15.303 1.00 80.31 247 MET A O 1
ATOM 1838 N N . SER A 1 248 ? -1.761 -10.678 -16.649 1.00 86.88 248 SER A N 1
ATOM 1839 C CA . SER A 1 248 ? -2.410 -10.330 -17.919 1.00 86.88 248 SER A CA 1
ATOM 1840 C C . SER A 1 248 ? -3.866 -10.783 -18.047 1.00 86.88 248 SER A C 1
ATOM 1842 O O . SER A 1 248 ? -4.594 -10.281 -18.898 1.00 86.88 248 SER A O 1
ATOM 1844 N N . ASP A 1 249 ? -4.312 -11.686 -17.178 1.00 80.19 249 ASP A N 1
ATOM 1845 C CA . ASP A 1 249 ? -5.672 -12.221 -17.129 1.00 80.19 249 ASP A CA 1
ATOM 1846 C C . ASP A 1 249 ? -6.662 -11.320 -16.360 1.00 80.19 249 ASP A C 1
ATOM 1848 O O . ASP A 1 249 ? -7.830 -11.674 -16.173 1.00 80.19 249 ASP A O 1
ATOM 1852 N N . THR A 1 250 ? -6.219 -10.152 -15.887 1.00 74.75 250 THR A N 1
ATOM 1853 C CA . THR A 1 250 ? -7.076 -9.195 -15.179 1.00 74.75 250 THR A CA 1
ATOM 1854 C C . THR A 1 250 ? -7.865 -8.315 -16.166 1.00 74.75 250 THR A C 1
ATOM 1856 O O . THR A 1 250 ? -7.301 -7.856 -17.161 1.00 74.75 250 THR A O 1
ATOM 1859 N N . PRO A 1 251 ? -9.169 -8.029 -15.927 1.00 80.69 251 PRO A N 1
ATOM 1860 C CA . PRO A 1 251 ? -10.046 -7.399 -16.931 1.00 80.69 251 PRO A CA 1
ATOM 1861 C C . PRO A 1 251 ? -9.576 -6.037 -17.459 1.00 80.69 251 PRO A C 1
ATOM 1863 O O . PRO A 1 251 ? -9.910 -5.640 -18.571 1.00 80.69 251 PRO A O 1
ATOM 1866 N N . CYS A 1 252 ? -8.806 -5.307 -16.658 1.00 78.19 252 CYS A N 1
ATOM 1867 C CA . CYS A 1 252 ? -8.310 -3.973 -16.965 1.00 78.19 252 CYS A CA 1
ATOM 1868 C C . CYS A 1 252 ? -6.857 -3.961 -17.461 1.00 78.19 252 CYS A C 1
ATOM 1870 O O . CYS A 1 252 ? -6.403 -2.897 -17.883 1.00 78.19 252 CYS A O 1
ATOM 1872 N N . TYR A 1 253 ? -6.147 -5.101 -17.477 1.00 84.00 253 TYR A N 1
ATOM 1873 C CA . TYR A 1 253 ? -4.720 -5.203 -17.819 1.00 84.00 253 TYR A CA 1
ATOM 1874 C C . TYR A 1 253 ? -4.356 -4.563 -19.166 1.00 84.00 253 TYR A C 1
ATOM 1876 O O . TYR A 1 253 ? -3.363 -3.843 -19.290 1.00 84.00 253 TYR A O 1
ATOM 1884 N N . ALA A 1 254 ? -5.187 -4.765 -20.188 1.00 86.88 254 ALA A N 1
ATOM 1885 C CA . ALA A 1 254 ? -4.940 -4.185 -21.505 1.00 86.88 254 ALA A CA 1
ATOM 1886 C C . ALA A 1 254 ? -4.917 -2.643 -21.470 1.00 86.88 254 ALA A C 1
ATOM 1888 O O . ALA A 1 254 ? -4.141 -2.016 -22.184 1.00 86.88 254 ALA A O 1
ATOM 1889 N N . SER A 1 255 ? -5.718 -2.022 -20.595 1.00 81.31 255 SER A N 1
ATOM 1890 C CA . SER A 1 255 ? -5.868 -0.559 -20.506 1.00 81.31 255 SER A CA 1
ATOM 1891 C C . SER A 1 255 ? -4.751 0.160 -19.735 1.00 81.31 255 SER A C 1
ATOM 1893 O O . SER A 1 255 ? -4.734 1.387 -19.656 1.00 81.31 255 SER A O 1
ATOM 1895 N N . VAL A 1 256 ? -3.836 -0.598 -19.137 1.00 77.62 256 VAL A N 1
ATOM 1896 C CA . VAL A 1 256 ? -2.880 -0.133 -18.112 1.00 77.62 256 VAL A CA 1
ATOM 1897 C C . VAL A 1 256 ? -1.469 -0.635 -18.344 1.00 77.62 256 VAL A C 1
ATOM 1899 O O . VAL A 1 256 ? -0.546 -0.115 -17.723 1.00 77.62 256 VAL A O 1
ATOM 1902 N N . VAL A 1 257 ? -1.299 -1.642 -19.208 1.00 85.81 257 VAL A N 1
ATOM 1903 C CA . VAL A 1 257 ? -0.028 -2.343 -19.389 1.00 85.81 257 VAL A CA 1
ATOM 1904 C C . VAL A 1 257 ? 1.112 -1.371 -19.678 1.00 85.81 257 VAL A C 1
ATOM 1906 O O . VAL A 1 257 ? 2.166 -1.465 -19.061 1.00 85.81 257 VAL A O 1
ATOM 1909 N N . ALA A 1 258 ? 0.860 -0.345 -20.493 1.00 82.94 258 ALA A N 1
ATOM 1910 C CA . ALA A 1 258 ? 1.843 0.689 -20.796 1.00 82.94 258 ALA A CA 1
ATOM 1911 C C . ALA A 1 258 ? 2.351 1.440 -19.544 1.00 82.94 258 ALA A C 1
ATOM 1913 O O . ALA A 1 258 ? 3.546 1.720 -19.447 1.00 82.94 258 ALA A O 1
ATOM 1914 N N . ASN A 1 259 ? 1.474 1.714 -18.570 1.00 79.56 259 ASN A N 1
ATOM 1915 C CA . ASN A 1 259 ? 1.793 2.479 -17.355 1.00 79.56 259 ASN A CA 1
ATOM 1916 C C . ASN A 1 259 ? 2.509 1.640 -16.287 1.00 79.56 259 ASN A C 1
ATOM 1918 O O . ASN A 1 259 ? 3.247 2.172 -15.459 1.00 79.56 259 ASN A O 1
ATOM 1922 N N . ILE A 1 260 ? 2.268 0.329 -16.270 1.00 79.81 260 ILE A N 1
ATOM 1923 C CA . ILE A 1 260 ? 2.828 -0.588 -15.265 1.00 79.81 260 ILE A CA 1
ATOM 1924 C C . ILE A 1 260 ? 4.165 -1.191 -15.712 1.00 79.81 260 ILE A C 1
ATOM 1926 O O . ILE A 1 260 ? 4.973 -1.562 -14.864 1.00 79.81 260 ILE A O 1
ATOM 1930 N N . THR A 1 261 ? 4.402 -1.310 -17.026 1.00 83.62 261 THR A N 1
ATOM 1931 C CA . THR A 1 261 ? 5.651 -1.860 -17.576 1.00 83.62 261 THR A CA 1
ATOM 1932 C C . THR A 1 261 ? 6.720 -0.794 -17.745 1.00 83.62 261 THR A C 1
ATOM 1934 O O . THR A 1 261 ? 7.904 -1.126 -17.808 1.00 83.62 261 THR A O 1
ATOM 1937 N N . SER A 1 262 ? 6.319 0.477 -17.837 1.00 81.88 262 SER A N 1
ATOM 1938 C CA . SER A 1 262 ? 7.236 1.588 -18.041 1.00 81.88 262 SER A CA 1
ATOM 1939 C C . SER A 1 262 ? 7.054 2.672 -16.976 1.00 81.88 262 SER A C 1
ATOM 1941 O O . SER A 1 262 ? 5.989 3.287 -16.910 1.00 81.88 262 SER A O 1
ATOM 1943 N N . PRO A 1 263 ? 8.086 2.949 -16.163 1.00 80.44 263 PRO A N 1
ATOM 1944 C CA . PRO A 1 263 ? 9.400 2.297 -16.149 1.00 80.44 263 PRO A CA 1
ATOM 1945 C C . PRO A 1 263 ? 9.422 0.996 -15.322 1.00 80.44 263 PRO A C 1
ATOM 1947 O O . PRO A 1 263 ? 8.595 0.825 -14.420 1.00 80.44 263 PRO A O 1
ATOM 1950 N N . PRO A 1 264 ? 10.412 0.111 -15.561 1.00 79.31 264 PRO A N 1
ATOM 1951 C CA . PRO A 1 264 ? 10.585 -1.125 -14.798 1.00 79.31 264 PRO A CA 1
ATOM 1952 C C . PRO A 1 264 ? 10.727 -0.885 -13.290 1.00 79.31 264 PRO A C 1
ATOM 1954 O O . PRO A 1 264 ? 11.376 0.074 -12.858 1.00 79.31 264 PRO A O 1
ATOM 1957 N N . ARG A 1 265 ? 10.166 -1.785 -12.472 1.00 83.50 265 ARG A N 1
ATOM 1958 C CA . ARG A 1 265 ? 10.265 -1.728 -11.004 1.00 83.50 265 ARG A CA 1
ATOM 1959 C C . ARG A 1 265 ? 11.300 -2.731 -10.496 1.00 83.50 265 ARG A C 1
ATOM 1961 O O . ARG A 1 265 ? 11.434 -3.833 -11.015 1.00 83.50 265 ARG A O 1
ATOM 1968 N N . ARG A 1 266 ? 12.040 -2.355 -9.449 1.00 83.25 266 ARG A N 1
ATOM 1969 C CA . ARG A 1 266 ? 13.035 -3.233 -8.804 1.00 83.25 266 ARG A CA 1
ATOM 1970 C C . ARG A 1 266 ? 12.388 -4.143 -7.748 1.00 83.25 266 ARG A C 1
ATOM 1972 O O . ARG A 1 266 ? 11.409 -3.702 -7.133 1.00 83.25 266 ARG A O 1
ATOM 1979 N N . PRO A 1 267 ? 12.937 -5.342 -7.476 1.00 87.25 267 PRO A N 1
ATOM 1980 C CA . PRO A 1 267 ? 12.512 -6.186 -6.358 1.00 87.25 267 PRO A CA 1
ATOM 1981 C C . PRO A 1 267 ? 12.638 -5.472 -5.006 1.00 87.25 267 PRO A C 1
ATOM 1983 O O . PRO A 1 267 ? 13.514 -4.628 -4.819 1.00 87.25 267 PRO A O 1
ATOM 1986 N N . LEU A 1 268 ? 11.765 -5.826 -4.069 1.00 84.69 268 LEU A N 1
ATOM 1987 C CA . LEU A 1 268 ? 11.841 -5.443 -2.663 1.00 84.69 268 LEU A CA 1
ATOM 1988 C C . LEU A 1 268 ? 12.809 -6.367 -1.909 1.00 84.69 268 LEU A C 1
ATOM 1990 O O . LEU A 1 268 ? 12.896 -7.563 -2.200 1.00 84.69 268 LEU A O 1
ATOM 1994 N N . ILE A 1 269 ? 13.506 -5.811 -0.916 1.00 87.38 269 ILE A N 1
ATOM 1995 C CA . ILE A 1 269 ? 14.428 -6.536 -0.031 1.00 87.38 269 ILE A CA 1
ATOM 1996 C C . ILE A 1 269 ? 13.660 -7.005 1.211 1.00 87.38 269 ILE A C 1
ATOM 1998 O O . ILE A 1 269 ? 12.958 -6.213 1.837 1.00 87.38 269 ILE A O 1
ATOM 2002 N N . VAL A 1 270 ? 13.806 -8.280 1.585 1.00 84.25 270 VAL A N 1
ATOM 2003 C CA . VAL A 1 270 ? 13.211 -8.842 2.811 1.00 84.25 270 VAL A CA 1
ATOM 2004 C C . VAL A 1 270 ? 13.996 -8.363 4.035 1.00 84.25 270 VAL A C 1
ATOM 2006 O O . VAL A 1 270 ? 15.223 -8.436 4.052 1.00 84.25 270 VAL A O 1
ATOM 2009 N N . ASN A 1 271 ? 13.295 -7.890 5.069 1.00 88.06 271 ASN A N 1
ATOM 2010 C CA . ASN A 1 271 ? 13.891 -7.414 6.318 1.00 88.06 271 ASN A CA 1
ATOM 2011 C C . ASN A 1 271 ? 13.291 -8.158 7.523 1.00 88.06 271 ASN A C 1
ATOM 2013 O O . ASN A 1 271 ? 12.071 -8.222 7.670 1.00 88.06 271 ASN A O 1
ATOM 2017 N N . SER A 1 272 ? 14.145 -8.695 8.395 1.00 84.69 272 SER A N 1
ATOM 2018 C CA . SER A 1 272 ? 13.728 -9.505 9.547 1.00 84.69 272 SER A CA 1
ATOM 2019 C C . SER A 1 272 ? 12.945 -8.720 10.601 1.00 84.69 272 SER A C 1
ATOM 2021 O O . SER A 1 272 ? 12.009 -9.263 11.181 1.00 84.69 272 SER A O 1
ATOM 2023 N N . ASN A 1 273 ? 13.272 -7.445 10.823 1.00 82.81 273 ASN A N 1
ATOM 2024 C CA . ASN A 1 273 ? 12.581 -6.609 11.808 1.00 82.81 273 ASN A CA 1
ATOM 2025 C C . ASN A 1 273 ? 11.151 -6.311 11.340 1.00 82.81 273 ASN A C 1
ATOM 2027 O O . ASN A 1 273 ? 10.213 -6.429 12.122 1.00 82.81 273 ASN A O 1
ATOM 2031 N N . LEU A 1 274 ? 10.972 -6.039 10.041 1.00 81.44 274 LEU A N 1
ATOM 2032 C CA . LEU A 1 274 ? 9.642 -5.907 9.434 1.00 81.44 274 LEU A CA 1
ATOM 2033 C C . LEU A 1 274 ? 8.812 -7.187 9.572 1.00 81.44 274 LEU A C 1
ATOM 2035 O O . LEU A 1 274 ? 7.626 -7.120 9.890 1.00 81.44 274 LEU A O 1
ATOM 2039 N N . MET A 1 275 ? 9.429 -8.354 9.361 1.00 81.69 275 MET A N 1
ATOM 2040 C CA . MET A 1 275 ? 8.745 -9.638 9.530 1.00 81.69 275 MET A CA 1
ATOM 2041 C C . MET A 1 275 ? 8.314 -9.873 10.981 1.00 81.69 275 MET A C 1
ATOM 2043 O O . MET A 1 275 ? 7.199 -10.339 11.206 1.00 81.69 275 MET A O 1
ATOM 2047 N N . ALA A 1 276 ? 9.156 -9.527 11.959 1.00 79.56 276 ALA A N 1
ATOM 2048 C CA . ALA A 1 276 ? 8.824 -9.649 13.378 1.00 79.56 276 ALA A CA 1
ATOM 2049 C C . ALA A 1 276 ? 7.661 -8.724 13.778 1.00 79.56 276 ALA A C 1
ATOM 2051 O O . ALA A 1 276 ? 6.720 -9.159 14.448 1.00 79.56 276 ALA A O 1
ATOM 2052 N N . THR A 1 277 ? 7.677 -7.471 13.308 1.00 83.44 277 THR A N 1
ATOM 2053 C CA . THR A 1 277 ? 6.563 -6.532 13.491 1.00 83.44 277 THR A CA 1
ATOM 2054 C C . THR A 1 277 ? 5.263 -7.078 12.897 1.00 83.44 277 THR A C 1
ATOM 2056 O O . THR A 1 277 ? 4.250 -7.126 13.595 1.00 83.44 277 THR A O 1
ATOM 2059 N N . ALA A 1 278 ? 5.295 -7.552 11.647 1.00 82.81 278 ALA A N 1
ATOM 2060 C CA . ALA A 1 278 ? 4.120 -8.101 10.971 1.00 82.81 278 ALA A CA 1
ATOM 2061 C C . ALA A 1 278 ? 3.579 -9.363 11.666 1.00 82.81 278 ALA A C 1
ATOM 2063 O O . ALA A 1 278 ? 2.370 -9.515 11.824 1.00 82.81 278 ALA A O 1
ATOM 2064 N N . ALA A 1 279 ? 4.459 -10.257 12.129 1.00 80.75 279 ALA A N 1
ATOM 2065 C CA . ALA A 1 279 ? 4.060 -11.454 12.869 1.00 80.75 279 ALA A CA 1
ATOM 2066 C C . ALA A 1 279 ? 3.345 -11.104 14.185 1.00 80.75 279 ALA A C 1
ATOM 2068 O O . ALA A 1 279 ? 2.328 -11.714 14.518 1.00 80.75 279 ALA A O 1
ATOM 2069 N N . SER A 1 280 ? 3.845 -10.090 14.896 1.00 81.62 280 SER A N 1
ATOM 2070 C CA . SER A 1 280 ? 3.267 -9.627 16.163 1.00 81.62 280 SER A CA 1
ATOM 2071 C C . SER A 1 280 ? 1.879 -9.017 15.953 1.00 81.62 280 SER A C 1
ATOM 2073 O O . SER A 1 280 ? 0.940 -9.342 16.678 1.00 81.62 280 SER A O 1
ATOM 2075 N N . HIS A 1 281 ? 1.720 -8.195 14.914 1.00 86.44 281 HIS A N 1
ATOM 2076 C CA . HIS A 1 281 ? 0.432 -7.605 14.558 1.00 86.44 281 HIS A CA 1
ATOM 2077 C C . HIS A 1 281 ? -0.589 -8.659 14.091 1.00 86.44 281 HIS A C 1
ATOM 2079 O O . HIS A 1 281 ? -1.739 -8.663 14.533 1.00 86.44 281 HIS A O 1
ATOM 2085 N N . ASN A 1 282 ? -0.158 -9.634 13.281 1.00 80.31 282 ASN A N 1
ATOM 2086 C CA . ASN A 1 282 ? -1.006 -10.756 12.870 1.00 80.31 282 ASN A CA 1
ATOM 2087 C C . ASN A 1 282 ? -1.509 -11.573 14.069 1.00 80.31 282 ASN A C 1
ATOM 2089 O O . ASN A 1 282 ? -2.647 -12.040 14.059 1.00 80.31 282 ASN A O 1
ATOM 2093 N N . HIS A 1 283 ? -0.698 -11.733 15.119 1.00 79.44 283 HIS A N 1
ATOM 2094 C CA . HIS A 1 283 ? -1.140 -12.415 16.334 1.00 79.44 283 HIS A CA 1
ATOM 2095 C C . HIS A 1 283 ? -2.294 -11.674 17.028 1.00 79.44 283 HIS A C 1
ATOM 2097 O O . HIS A 1 283 ? -3.230 -12.310 17.523 1.00 79.44 283 HIS A O 1
ATOM 2103 N N . LEU A 1 284 ? -2.284 -10.338 17.003 1.00 75.38 284 LEU A N 1
ATOM 2104 C CA . LEU A 1 284 ? -3.385 -9.521 17.512 1.00 75.38 284 LEU A CA 1
ATOM 2105 C C . LEU A 1 284 ? -4.626 -9.629 16.618 1.00 75.38 284 LEU A C 1
ATOM 2107 O O . LEU A 1 284 ? -5.719 -9.813 17.148 1.00 75.38 284 LEU A O 1
ATOM 2111 N N . MET A 1 285 ? -4.476 -9.648 15.288 1.00 75.19 285 MET A N 1
ATOM 2112 C CA . MET A 1 285 ? -5.611 -9.904 14.385 1.00 75.19 285 MET A CA 1
ATOM 2113 C C . MET A 1 285 ? -6.317 -11.225 14.693 1.00 75.19 285 MET A C 1
ATOM 2115 O O . MET A 1 285 ? -7.547 -11.281 14.738 1.00 75.19 285 MET A O 1
ATOM 2119 N N . VAL A 1 286 ? -5.542 -12.283 14.951 1.00 77.62 286 VAL A N 1
ATOM 2120 C CA . VAL A 1 286 ? -6.081 -13.592 15.339 1.00 77.62 286 VAL A CA 1
ATOM 2121 C C . VAL A 1 286 ? -6.765 -13.519 16.705 1.00 77.62 286 VAL A C 1
ATOM 2123 O O . VAL A 1 286 ? -7.892 -13.985 16.844 1.00 77.62 286 VAL A O 1
ATOM 2126 N N . SER A 1 287 ? -6.121 -12.899 17.696 1.00 80.50 287 SER A N 1
ATOM 2127 C CA . SER A 1 287 ? -6.629 -12.825 19.075 1.00 80.50 287 SER A CA 1
ATOM 2128 C C . SER A 1 287 ? -7.934 -12.034 19.190 1.00 80.50 287 SER A C 1
ATOM 2130 O O . SER A 1 287 ? -8.834 -12.423 19.929 1.00 80.50 287 SER A O 1
ATOM 2132 N N . TYR A 1 288 ? -8.058 -10.943 18.433 1.00 75.44 288 TYR A N 1
ATOM 2133 C CA . TYR A 1 288 ? -9.267 -10.119 18.376 1.00 75.44 288 TYR A CA 1
ATOM 2134 C C . TYR A 1 288 ? -10.285 -10.603 17.336 1.00 75.44 288 TYR A C 1
ATOM 2136 O O . TYR A 1 288 ? -11.363 -10.018 17.234 1.00 75.44 288 TYR A O 1
ATOM 2144 N N . ASN A 1 289 ? -9.955 -11.644 16.561 1.00 82.94 289 ASN A N 1
ATOM 2145 C CA . ASN A 1 289 ? -10.760 -12.153 15.451 1.00 82.94 289 ASN A CA 1
ATOM 2146 C C . ASN A 1 289 ? -11.251 -11.029 14.512 1.00 82.94 289 ASN A C 1
ATOM 2148 O O . ASN A 1 289 ? -12.428 -10.948 14.156 1.00 82.94 289 ASN A O 1
ATOM 2152 N N . SER A 1 290 ? -10.352 -10.107 14.166 1.00 80.50 290 SER A N 1
ATOM 2153 C CA . SER A 1 290 ? -10.661 -8.917 13.371 1.00 80.50 290 SER A CA 1
ATOM 2154 C C . SER A 1 290 ? -9.434 -8.454 12.588 1.00 80.50 290 SER A C 1
ATOM 2156 O O . SER A 1 290 ? -8.302 -8.714 12.983 1.00 80.50 290 SER A O 1
ATOM 2158 N N . ALA A 1 291 ? -9.654 -7.755 11.476 1.00 76.62 291 ALA A N 1
ATOM 2159 C CA . ALA A 1 291 ? -8.598 -7.151 10.672 1.00 76.62 291 ALA A CA 1
ATOM 2160 C C . ALA A 1 291 ? -8.592 -5.634 10.906 1.00 76.62 291 ALA A C 1
ATOM 2162 O O . ALA A 1 291 ? -9.511 -4.930 10.486 1.00 76.62 291 ALA A O 1
ATOM 2163 N N . SER A 1 292 ? -7.560 -5.135 11.583 1.00 80.38 292 SER A N 1
ATOM 2164 C CA . SER A 1 292 ? -7.384 -3.718 11.914 1.00 80.38 292 SER A CA 1
ATOM 2165 C C . SER A 1 292 ? -5.920 -3.342 11.755 1.00 80.38 292 SER A C 1
ATOM 2167 O O . SER A 1 292 ? -5.073 -4.169 12.046 1.00 80.38 292 SER A O 1
ATOM 2169 N N . THR A 1 293 ? -5.626 -2.098 11.375 1.00 73.62 293 THR A N 1
ATOM 2170 C CA . THR A 1 293 ? -4.262 -1.529 11.368 1.00 73.62 293 THR A CA 1
ATOM 2171 C C . THR A 1 293 ? -3.702 -1.305 12.778 1.00 73.62 293 THR A C 1
ATOM 2173 O O . THR A 1 293 ? -2.507 -1.051 12.959 1.00 73.62 293 THR A O 1
ATOM 2176 N N . GLN A 1 294 ? -4.579 -1.299 13.786 1.00 85.06 294 GLN A N 1
ATOM 2177 C CA . GLN A 1 294 ? -4.231 -1.073 15.186 1.00 85.06 294 GLN A CA 1
ATOM 2178 C C . GLN A 1 294 ? -5.304 -1.650 16.117 1.00 85.06 294 GLN A C 1
ATOM 2180 O O . GLN A 1 294 ? -6.501 -1.428 15.907 1.00 85.06 294 GLN A O 1
ATOM 2185 N N . PHE A 1 295 ? -4.886 -2.357 17.162 1.00 85.06 295 PHE A N 1
ATOM 2186 C CA . PHE A 1 295 ? -5.764 -2.870 18.218 1.00 85.06 295 PHE A CA 1
ATOM 2187 C C . PHE A 1 295 ? -5.714 -2.006 19.491 1.00 85.06 295 PHE A C 1
ATOM 2189 O O . PHE A 1 295 ? -4.769 -1.237 19.680 1.00 85.06 295 PHE A O 1
ATOM 2196 N N . PRO A 1 296 ? -6.720 -2.088 20.386 1.00 89.94 296 PRO A N 1
ATOM 2197 C CA . PRO A 1 296 ? -6.686 -1.373 21.660 1.00 89.94 296 PRO A CA 1
ATOM 2198 C C . PRO A 1 296 ? -5.408 -1.680 22.455 1.00 89.94 296 PRO A C 1
ATOM 2200 O O . PRO A 1 296 ? -5.115 -2.837 22.738 1.00 89.94 296 PRO A O 1
ATOM 2203 N N . GLY A 1 297 ? -4.652 -0.638 22.814 1.00 88.00 297 GLY A N 1
ATOM 2204 C CA . GLY A 1 297 ? -3.376 -0.767 23.531 1.00 88.00 297 GLY A CA 1
ATOM 2205 C C . GLY A 1 297 ? -2.171 -1.127 22.653 1.00 88.00 297 GLY A C 1
ATOM 2206 O O . GLY A 1 297 ? -1.045 -1.126 23.144 1.00 88.00 297 GLY A O 1
ATOM 2207 N N . GLU A 1 298 ? -2.371 -1.389 21.362 1.00 90.50 298 GLU A N 1
ATOM 2208 C CA . GLU A 1 298 ? -1.279 -1.605 20.421 1.00 90.50 298 GLU A CA 1
ATOM 2209 C C . GLU A 1 298 ? -0.681 -0.258 19.975 1.00 90.50 298 GLU A C 1
ATOM 2211 O O . GLU A 1 298 ? -1.438 0.651 19.615 1.00 90.50 298 GLU A O 1
ATOM 2216 N N . PRO A 1 299 ? 0.655 -0.099 19.935 1.00 85.81 299 PRO A N 1
ATOM 2217 C CA . PRO A 1 299 ? 1.275 1.072 19.324 1.00 85.81 299 PRO A CA 1
ATOM 2218 C C . PRO A 1 299 ? 0.877 1.222 17.845 1.00 85.81 299 PRO A C 1
ATOM 2220 O O . PRO A 1 299 ? 0.582 0.237 17.157 1.00 85.81 299 PRO A O 1
ATOM 2223 N N . GLY A 1 300 ? 0.886 2.454 17.331 1.00 85.31 300 GLY A N 1
ATOM 2224 C CA . GLY A 1 300 ? 0.665 2.687 15.901 1.00 85.31 300 GLY A CA 1
ATOM 2225 C C . GLY A 1 300 ? 1.775 2.043 15.061 1.00 85.31 300 GLY A C 1
ATOM 2226 O O . GLY A 1 300 ? 2.863 1.792 15.574 1.00 85.31 300 GLY A O 1
ATOM 2227 N N . LEU A 1 301 ? 1.538 1.793 13.766 1.00 83.75 301 LEU A N 1
ATOM 2228 C CA . LEU A 1 301 ? 2.505 1.115 12.880 1.00 83.75 301 LEU A CA 1
ATOM 2229 C C . LEU A 1 301 ? 3.930 1.682 12.995 1.00 83.75 301 LEU A C 1
ATOM 2231 O O . LEU A 1 301 ? 4.889 0.921 13.097 1.00 83.75 301 LEU A O 1
ATOM 2235 N N . GLY A 1 302 ? 4.068 3.010 13.028 1.00 82.69 302 GLY A N 1
ATOM 2236 C CA . GLY A 1 302 ? 5.371 3.653 13.171 1.00 82.69 302 GLY A CA 1
ATOM 2237 C C . GLY A 1 302 ? 6.081 3.296 14.479 1.00 82.69 302 GLY A C 1
ATOM 2238 O O . GLY A 1 302 ? 7.249 2.913 14.461 1.00 82.69 302 GLY A O 1
ATOM 2239 N N . ASP A 1 303 ? 5.365 3.327 15.600 1.00 88.88 303 ASP A N 1
ATOM 2240 C CA . ASP A 1 303 ? 5.906 2.940 16.903 1.00 88.88 303 ASP A CA 1
ATOM 2241 C C . ASP A 1 303 ? 6.243 1.449 16.948 1.00 88.88 303 ASP A C 1
ATOM 2243 O O . ASP A 1 303 ? 7.289 1.074 17.470 1.00 88.88 303 ASP A O 1
ATOM 2247 N N . ARG A 1 304 ? 5.417 0.579 16.345 1.00 89.81 304 ARG A N 1
ATOM 2248 C CA . ARG A 1 304 ? 5.715 -0.863 16.274 1.00 89.81 304 ARG A CA 1
ATOM 2249 C C . ARG A 1 304 ? 7.036 -1.133 15.558 1.00 89.81 304 ARG A C 1
ATOM 2251 O O . ARG A 1 304 ? 7.804 -1.991 15.988 1.00 89.81 304 ARG A O 1
ATOM 2258 N N . LEU A 1 305 ? 7.311 -0.392 14.489 1.00 83.94 305 LEU A N 1
ATOM 2259 C CA . LEU A 1 305 ? 8.545 -0.507 13.717 1.00 83.94 305 LEU A CA 1
ATOM 2260 C C . LEU A 1 305 ? 9.753 0.052 14.470 1.00 83.94 305 LEU A C 1
ATOM 2262 O O . LEU A 1 305 ? 10.786 -0.615 14.528 1.00 83.94 305 LEU A O 1
ATOM 2266 N N . MET A 1 306 ? 9.614 1.219 15.107 1.00 87.81 306 MET A N 1
ATOM 2267 C CA . MET A 1 306 ? 10.669 1.781 15.960 1.00 87.81 306 MET A CA 1
ATOM 2268 C C . MET A 1 306 ? 10.991 0.852 17.138 1.00 87.81 306 MET A C 1
ATOM 2270 O O . MET A 1 306 ? 12.164 0.604 17.413 1.00 87.81 306 MET A O 1
ATOM 2274 N N . ASN A 1 307 ? 9.974 0.250 17.760 1.00 89.56 307 ASN A N 1
ATOM 2275 C CA . ASN A 1 307 ? 10.133 -0.737 18.833 1.00 89.56 307 ASN A CA 1
ATOM 2276 C C . ASN A 1 307 ? 10.856 -2.011 18.365 1.00 89.56 307 ASN A C 1
ATOM 2278 O O . ASN A 1 307 ? 11.504 -2.678 19.164 1.00 89.56 307 ASN A O 1
ATOM 2282 N N . ASN A 1 308 ? 10.796 -2.330 17.068 1.00 85.06 308 ASN A N 1
ATOM 2283 C CA . ASN A 1 308 ? 11.560 -3.416 16.445 1.00 85.06 308 ASN A CA 1
ATOM 2284 C C . ASN A 1 308 ? 12.890 -2.936 15.834 1.00 85.06 308 ASN A C 1
ATOM 2286 O O . ASN A 1 308 ? 13.461 -3.606 14.974 1.00 85.06 308 ASN A O 1
ATOM 2290 N N . SER A 1 309 ? 13.404 -1.774 16.257 1.00 91.00 309 SER A N 1
ATOM 2291 C CA . SER A 1 309 ? 14.657 -1.189 15.754 1.00 91.00 309 SER A CA 1
ATOM 2292 C C . SER A 1 309 ? 14.696 -1.039 14.228 1.00 91.00 309 SER A C 1
ATOM 2294 O O . SER A 1 309 ? 15.755 -1.137 13.605 1.00 91.00 309 SER A O 1
ATOM 2296 N N . TYR A 1 310 ? 13.540 -0.834 13.594 1.00 81.38 310 TYR A N 1
ATOM 2297 C CA . TYR A 1 310 ? 13.458 -0.562 12.168 1.00 81.38 310 TYR A CA 1
ATOM 2298 C C . TYR A 1 310 ? 13.339 0.945 11.954 1.00 81.38 310 TYR A C 1
ATOM 2300 O O . TYR A 1 310 ? 12.301 1.545 12.223 1.00 81.38 310 TYR A O 1
ATOM 2308 N N . ALA A 1 311 ? 14.416 1.567 11.475 1.00 82.75 311 ALA A N 1
ATOM 2309 C CA . ALA A 1 311 ? 14.389 2.962 11.064 1.00 82.75 311 ALA A CA 1
ATOM 2310 C C . ALA A 1 311 ? 13.767 3.066 9.668 1.00 82.75 311 ALA A C 1
ATOM 2312 O O . ALA A 1 311 ? 14.267 2.479 8.707 1.00 82.75 311 ALA A O 1
ATOM 2313 N N . PHE A 1 312 ? 12.689 3.834 9.550 1.00 79.06 312 PHE A N 1
ATOM 2314 C CA . PHE A 1 312 ? 11.961 4.001 8.300 1.00 79.06 312 PHE A CA 1
ATOM 2315 C C . PHE A 1 312 ? 11.732 5.480 7.995 1.00 79.06 312 PHE A C 1
ATOM 2317 O O . PHE A 1 312 ? 11.665 6.323 8.884 1.00 79.06 312 PHE A O 1
ATOM 2324 N N . SER A 1 313 ? 11.621 5.799 6.708 1.00 56.38 313 SER A N 1
ATOM 2325 C CA . SER A 1 313 ? 11.133 7.112 6.248 1.00 56.38 313 SER A CA 1
ATOM 2326 C C . SER A 1 313 ? 9.638 7.086 5.952 1.00 56.38 313 SER A C 1
ATOM 2328 O O . SER A 1 313 ? 8.978 8.122 5.980 1.00 56.38 313 SER A O 1
ATOM 2330 N N . PHE A 1 314 ? 9.135 5.883 5.690 1.00 63.09 314 PHE A N 1
ATOM 2331 C CA . PHE A 1 314 ? 7.749 5.540 5.486 1.00 63.09 314 PHE A CA 1
ATOM 2332 C C . PHE A 1 314 ? 7.567 4.043 5.741 1.00 63.09 314 PHE A C 1
ATOM 2334 O O . PHE A 1 314 ? 8.475 3.255 5.469 1.00 63.09 314 PHE A O 1
ATOM 2341 N N . ALA A 1 315 ? 6.403 3.650 6.239 1.00 63.66 315 ALA A N 1
ATOM 2342 C CA . ALA A 1 315 ? 6.026 2.256 6.305 1.00 63.66 315 ALA A CA 1
ATOM 2343 C C . ALA A 1 315 ? 4.523 2.098 6.118 1.00 63.66 315 ALA A C 1
ATOM 2345 O O . ALA A 1 315 ? 3.731 2.948 6.522 1.00 63.66 315 ALA A O 1
ATOM 2346 N N . MET A 1 316 ? 4.153 0.979 5.512 1.00 70.69 316 MET A N 1
ATOM 2347 C CA . MET A 1 316 ? 2.777 0.552 5.350 1.00 70.69 316 MET A CA 1
ATOM 2348 C C . MET A 1 316 ? 2.685 -0.926 5.635 1.00 70.69 316 MET A C 1
ATOM 2350 O O . MET A 1 316 ? 3.615 -1.693 5.403 1.00 70.69 316 MET A O 1
ATOM 2354 N N . GLU A 1 317 ? 1.527 -1.289 6.138 1.00 68.38 317 GLU A N 1
ATOM 2355 C CA . GLU A 1 317 ? 1.116 -2.639 6.413 1.00 68.38 317 GLU A CA 1
ATOM 2356 C C . GLU A 1 317 ? -0.042 -2.979 5.474 1.00 68.38 317 GLU A C 1
ATOM 2358 O O . GLU A 1 317 ? -0.988 -2.203 5.327 1.00 68.38 317 GLU A O 1
ATOM 2363 N N . GLN A 1 318 ? 0.060 -4.123 4.803 1.00 72.06 318 GLN A N 1
ATOM 2364 C CA .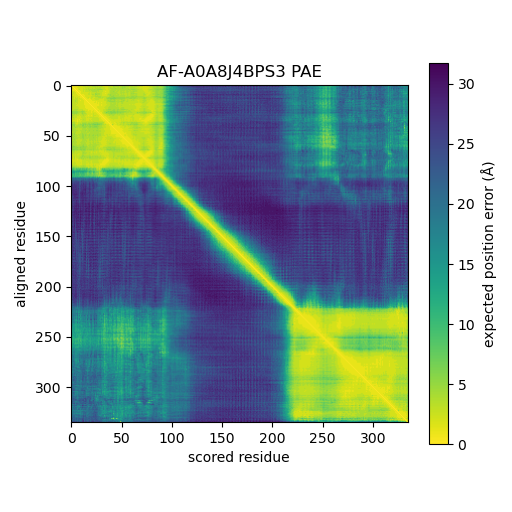 GLN A 1 318 ? -1.042 -4.723 4.059 1.00 72.06 318 GLN A CA 1
ATOM 2365 C C . GLN A 1 318 ? -1.408 -6.011 4.769 1.00 72.06 318 GLN A C 1
ATOM 2367 O O . GLN A 1 318 ? -0.534 -6.808 5.110 1.00 72.06 318 GLN A O 1
ATOM 2372 N N . TYR A 1 319 ? -2.698 -6.226 4.966 1.00 77.62 319 TYR A N 1
ATOM 2373 C CA . TYR A 1 319 ? -3.210 -7.446 5.556 1.00 77.62 319 TYR A CA 1
ATOM 2374 C C . TYR A 1 319 ? -4.368 -7.975 4.730 1.00 77.62 319 TYR A C 1
ATOM 2376 O O . TYR A 1 319 ? -5.012 -7.278 3.945 1.00 77.62 319 TYR A O 1
ATOM 2384 N N . ALA A 1 320 ? -4.573 -9.268 4.884 1.00 73.12 320 ALA A N 1
ATOM 2385 C CA . ALA A 1 320 ? -5.414 -10.077 4.042 1.00 73.12 320 ALA A CA 1
ATOM 2386 C C . ALA A 1 320 ? -6.022 -11.176 4.903 1.00 73.12 320 ALA A C 1
ATOM 2388 O O . ALA A 1 320 ? -5.342 -11.736 5.761 1.00 73.12 320 ALA A O 1
ATOM 2389 N N . TYR A 1 321 ? -7.287 -11.504 4.659 1.00 76.31 321 TYR A N 1
ATOM 2390 C CA . TYR A 1 321 ? -7.966 -12.592 5.352 1.00 76.31 321 TYR A CA 1
ATOM 2391 C C . TYR A 1 321 ? -8.576 -13.566 4.345 1.00 76.31 321 TYR A C 1
ATOM 2393 O O . TYR A 1 321 ? -9.104 -13.151 3.314 1.00 76.31 321 TYR A O 1
ATOM 2401 N N . GLY A 1 322 ? -8.497 -14.866 4.646 1.00 77.00 322 GLY A N 1
ATOM 2402 C CA . GLY A 1 322 ? -9.136 -15.924 3.855 1.00 77.00 322 GLY A CA 1
ATOM 2403 C C . GLY A 1 322 ? -8.471 -16.244 2.511 1.00 77.00 322 GLY A C 1
ATOM 2404 O O . GLY A 1 322 ? -9.103 -16.862 1.653 1.00 77.00 322 GLY A O 1
ATOM 2405 N N . VAL A 1 323 ? -7.216 -15.838 2.299 1.00 76.06 323 VAL A N 1
ATOM 2406 C CA . VAL A 1 323 ? -6.514 -16.059 1.027 1.00 76.06 323 VAL A CA 1
ATOM 2407 C C . VAL A 1 323 ? -5.872 -17.443 0.981 1.00 76.06 323 VAL A C 1
ATOM 2409 O O . VAL A 1 323 ? -5.267 -17.889 1.951 1.00 76.06 323 VAL A O 1
ATOM 2412 N N . LYS A 1 324 ? -6.015 -18.130 -0.157 1.00 79.56 324 LYS A N 1
ATOM 2413 C CA . LYS A 1 324 ? -5.611 -19.537 -0.312 1.00 79.56 324 LYS A CA 1
ATOM 2414 C C . LYS A 1 324 ? -4.202 -19.720 -0.876 1.00 79.56 324 LYS A C 1
ATOM 2416 O O . LYS A 1 324 ? -3.608 -20.773 -0.665 1.00 79.56 324 LYS A O 1
ATOM 2421 N N . ASN A 1 325 ? -3.665 -18.733 -1.594 1.00 82.44 325 ASN A N 1
ATOM 2422 C CA . ASN A 1 325 ? -2.331 -18.792 -2.195 1.00 82.44 325 ASN A CA 1
ATOM 2423 C C . ASN A 1 325 ? -1.762 -17.391 -2.497 1.00 82.44 325 ASN A C 1
ATOM 2425 O O . ASN A 1 325 ? -2.487 -16.397 -2.507 1.00 82.44 325 ASN A O 1
ATOM 2429 N N . ALA A 1 326 ? -0.451 -17.321 -2.737 1.00 70.81 326 ALA A N 1
ATOM 2430 C CA . ALA A 1 326 ? 0.265 -16.086 -3.027 1.00 70.81 326 ALA A CA 1
ATOM 2431 C C . ALA A 1 326 ? -0.176 -15.428 -4.342 1.00 70.81 326 ALA A C 1
ATOM 2433 O O . ALA A 1 326 ? -0.269 -14.208 -4.389 1.00 70.81 326 ALA A O 1
ATOM 2434 N N . TYR A 1 327 ? -0.477 -16.198 -5.391 1.00 75.00 327 TYR A N 1
ATOM 2435 C CA . TYR A 1 327 ? -0.944 -15.646 -6.665 1.00 75.00 327 TYR A CA 1
ATOM 2436 C C . TYR A 1 327 ? -2.254 -14.876 -6.491 1.00 75.00 327 TYR A C 1
ATOM 2438 O O . TYR A 1 327 ? -2.320 -13.723 -6.890 1.00 75.00 327 TYR A O 1
ATOM 2446 N N . ASP A 1 328 ? -3.253 -15.453 -5.824 1.00 77.25 328 ASP A N 1
ATOM 2447 C CA . ASP A 1 328 ? -4.522 -14.790 -5.527 1.00 77.25 328 ASP A CA 1
ATOM 2448 C C . ASP A 1 328 ? -4.319 -13.574 -4.620 1.00 77.25 328 ASP A C 1
ATOM 2450 O O . ASP A 1 328 ? -4.960 -12.550 -4.837 1.00 77.25 328 ASP A O 1
ATOM 2454 N N . LEU A 1 329 ? -3.400 -13.645 -3.646 1.00 74.38 329 LEU A N 1
ATOM 2455 C CA . LEU A 1 329 ? -3.061 -12.501 -2.794 1.00 74.38 329 LEU A CA 1
ATOM 2456 C C . LEU A 1 329 ? -2.446 -11.350 -3.593 1.00 74.38 329 LEU A C 1
ATOM 2458 O O . LEU A 1 329 ? -2.838 -10.203 -3.434 1.00 74.38 329 LEU A O 1
ATOM 2462 N N . ILE A 1 330 ? -1.470 -11.637 -4.450 1.00 73.38 330 ILE A N 1
ATOM 2463 C CA . ILE A 1 330 ? -0.774 -10.608 -5.226 1.00 73.38 330 ILE A CA 1
ATOM 2464 C C . ILE A 1 330 ? -1.641 -10.116 -6.377 1.00 73.38 330 ILE A C 1
ATOM 2466 O O . ILE A 1 330 ? -1.638 -8.922 -6.668 1.00 73.38 330 ILE A O 1
ATOM 2470 N N . LYS A 1 331 ? -2.475 -10.987 -6.950 1.00 70.50 331 LYS A N 1
ATOM 2471 C CA . LYS A 1 331 ? -3.607 -10.589 -7.784 1.00 70.50 331 LYS A CA 1
ATOM 2472 C C . LYS A 1 331 ? -4.488 -9.593 -7.064 1.00 70.50 331 LYS A C 1
ATOM 2474 O O . LYS A 1 331 ? -4.850 -8.601 -7.661 1.00 70.50 331 LYS A O 1
ATOM 2479 N N . TRP A 1 332 ? -4.745 -9.820 -5.787 1.00 63.59 332 TRP A N 1
ATOM 2480 C CA . TRP A 1 332 ? -5.567 -8.964 -4.953 1.00 63.59 332 TRP A CA 1
ATOM 2481 C C . TRP A 1 332 ? -4.880 -7.687 -4.438 1.00 63.59 332 TRP A C 1
ATOM 2483 O O . TRP A 1 332 ? -5.570 -6.754 -4.044 1.00 63.59 332 TRP A O 1
ATOM 2493 N N . TRP A 1 333 ? -3.548 -7.623 -4.404 1.00 64.31 333 TRP A N 1
ATOM 2494 C CA . TRP A 1 333 ? -2.796 -6.436 -3.965 1.00 64.31 333 TRP A CA 1
ATOM 2495 C C . TRP A 1 333 ? -2.356 -5.533 -5.117 1.00 64.31 333 TRP A C 1
ATOM 2497 O O . TRP A 1 333 ? -2.167 -4.335 -4.918 1.00 64.31 333 TRP A O 1
ATOM 2507 N N . PHE A 1 334 ? -2.193 -6.089 -6.316 1.00 56.06 334 PHE A N 1
ATOM 2508 C CA . PHE A 1 334 ? -1.767 -5.341 -7.496 1.00 56.06 334 PHE A CA 1
ATOM 2509 C C . PHE A 1 334 ? -2.916 -5.065 -8.495 1.00 56.06 334 PHE A C 1
ATOM 2511 O O . PHE A 1 334 ? -2.700 -4.247 -9.391 1.00 56.06 334 PHE A O 1
ATOM 2518 N N . TRP A 1 335 ? -4.103 -5.697 -8.351 1.00 50.22 335 TRP A N 1
ATOM 2519 C CA . TRP A 1 335 ? -5.233 -5.682 -9.314 1.00 50.22 335 TRP A CA 1
ATOM 2520 C C . TRP A 1 335 ? -6.616 -5.829 -8.662 1.00 50.22 335 TRP A C 1
ATOM 2522 O O . TRP A 1 335 ? -7.610 -5.432 -9.314 1.00 50.22 335 TRP A O 1
#

InterPro domains:
  IPR035940 CAP superfamily [G3DSA:3.40.33.10] (1-80)
  IPR035940 CAP superfamily [G3DSA:3.40.33.10] (190-334)